Protein AF-M2P7Z2-F1 (afdb_monomer_lite)

InterPro domains:
  IPR045340 Domain of unknown function DUF6533 [PF20151] (17-58)

Secondary structure (DSSP, 8-state):
--STTTHHHHHHHHHHHHHHHHHHHHHHHHHHHHHHHHTTTS---HHHHHHHHHHHHHHHHHHHHHHHHHHHHHTTSS---S-S------HHHHHHHHHHHHHHHHHHHHHHHHHHHHHHTTT-HHHHHHHHHHHHHHHHHHHHHHTS------BTTB---S--------S--TT--------------

Radius of gyration: 26.59 Å; chains: 1; bounding box: 53×60×94 Å

Structure (mmCIF, N/CA/C/O backbone):
data_AF-M2P7Z2-F1
#
_entry.id   AF-M2P7Z2-F1
#
loop_
_atom_site.group_PDB
_atom_site.id
_atom_site.type_symbol
_atom_site.label_atom_id
_atom_site.label_alt_id
_atom_site.label_comp_id
_atom_site.label_asym_id
_atom_site.label_entity_id
_atom_site.label_seq_id
_atom_site.pdbx_PDB_ins_code
_atom_site.Cartn_x
_atom_site.Cartn_y
_atom_site.Cartn_z
_atom_site.occupancy
_atom_site.B_iso_or_equiv
_atom_site.auth_seq_id
_atom_site.auth_comp_id
_atom_site.auth_asym_id
_atom_site.auth_atom_id
_atom_site.pdbx_PDB_model_num
ATOM 1 N N . MET A 1 1 ? -3.453 -3.409 -33.998 1.00 54.88 1 MET A N 1
ATOM 2 C CA . MET A 1 1 ? -4.537 -2.459 -33.644 1.00 54.88 1 MET A CA 1
ATOM 3 C C . MET A 1 1 ? -4.837 -2.396 -32.137 1.00 54.88 1 MET A C 1
ATOM 5 O O . MET A 1 1 ? -5.371 -1.391 -31.701 1.00 54.88 1 MET A O 1
ATOM 9 N N . SER A 1 2 ? -4.450 -3.387 -31.319 1.00 59.66 2 SER A N 1
ATOM 10 C CA . SER A 1 2 ? -4.669 -3.404 -29.856 1.00 59.66 2 SER A CA 1
ATOM 11 C C . SER A 1 2 ? -3.727 -2.514 -29.024 1.00 59.66 2 SER A C 1
ATOM 13 O O . SER A 1 2 ? -4.077 -2.151 -27.908 1.00 59.66 2 SER A O 1
ATOM 15 N N . GLN A 1 3 ? -2.557 -2.121 -29.542 1.00 57.81 3 GLN A N 1
ATOM 16 C CA . GLN A 1 3 ? -1.570 -1.351 -28.765 1.00 57.81 3 GLN A CA 1
ATOM 17 C C . GLN A 1 3 ? -1.923 0.136 -28.573 1.00 57.81 3 GLN A C 1
ATOM 19 O O . GLN A 1 3 ? -1.548 0.723 -27.563 1.00 57.81 3 GLN A O 1
ATOM 24 N N . ILE A 1 4 ? -2.694 0.742 -29.482 1.00 67.56 4 ILE A N 1
ATOM 25 C CA . ILE A 1 4 ? -3.047 2.174 -29.398 1.00 67.56 4 ILE A CA 1
ATOM 26 C C . ILE A 1 4 ? -4.034 2.442 -28.245 1.00 67.56 4 ILE A C 1
ATOM 28 O O . ILE A 1 4 ? -4.027 3.520 -27.660 1.00 67.56 4 ILE A O 1
ATOM 32 N N . ALA A 1 5 ? -4.833 1.445 -27.852 1.00 72.31 5 ALA A N 1
ATOM 33 C CA . ALA A 1 5 ? -5.794 1.579 -26.757 1.00 72.31 5 ALA A CA 1
ATOM 34 C C . ALA A 1 5 ? -5.166 1.466 -25.353 1.00 72.31 5 ALA A C 1
ATOM 36 O O . ALA A 1 5 ? -5.823 1.790 -24.368 1.00 72.31 5 ALA A O 1
ATOM 37 N N . MET A 1 6 ? -3.915 1.008 -25.237 1.00 74.44 6 MET A N 1
ATOM 38 C CA . MET A 1 6 ? -3.326 0.665 -23.937 1.00 74.44 6 MET A CA 1
ATOM 39 C C . MET A 1 6 ? -2.593 1.841 -23.271 1.00 74.44 6 MET A C 1
ATOM 41 O O . MET A 1 6 ? -2.634 1.983 -22.052 1.00 74.44 6 MET A O 1
ATOM 45 N N . ALA A 1 7 ? -1.997 2.736 -24.065 1.00 73.19 7 ALA A N 1
ATOM 46 C CA . ALA A 1 7 ? -1.297 3.926 -23.577 1.00 73.19 7 ALA A CA 1
ATOM 47 C C . ALA A 1 7 ? -2.124 4.843 -22.639 1.00 73.19 7 ALA A C 1
ATOM 49 O O . ALA A 1 7 ? -1.601 5.214 -21.585 1.00 73.19 7 ALA A O 1
ATOM 50 N N . PRO A 1 8 ? -3.396 5.195 -22.935 1.00 80.38 8 PRO A N 1
ATOM 51 C CA . PRO A 1 8 ? -4.158 6.090 -22.058 1.00 80.38 8 PRO A CA 1
ATOM 52 C C . PRO A 1 8 ? -4.495 5.463 -20.697 1.00 80.38 8 PRO A C 1
ATOM 54 O O . PRO A 1 8 ? -4.567 6.176 -19.698 1.00 80.38 8 PRO A O 1
ATOM 57 N N . ILE A 1 9 ? -4.656 4.136 -20.635 1.00 79.31 9 ILE A N 1
ATOM 58 C CA . ILE A 1 9 ? -4.973 3.419 -19.390 1.00 79.31 9 ILE A CA 1
ATOM 59 C C . ILE A 1 9 ? -3.786 3.491 -18.421 1.00 79.31 9 ILE A C 1
ATOM 61 O O . ILE A 1 9 ? -3.966 3.772 -17.236 1.00 79.31 9 ILE A O 1
ATOM 65 N N . TYR A 1 10 ? -2.562 3.303 -18.922 1.00 77.38 10 TYR A N 1
ATOM 66 C CA . TYR A 1 10 ? -1.357 3.399 -18.096 1.00 77.38 10 TYR A CA 1
ATOM 67 C C . TYR A 1 10 ? -1.125 4.810 -17.555 1.00 77.38 10 TYR A C 1
ATOM 69 O O . TYR A 1 10 ? -0.825 4.964 -16.371 1.00 77.38 10 TYR A O 1
ATOM 77 N N . ALA A 1 11 ? -1.309 5.834 -18.392 1.00 80.25 11 ALA A N 1
ATOM 78 C CA . ALA A 1 11 ? -1.157 7.223 -17.968 1.00 80.25 11 ALA A CA 1
ATOM 79 C C . ALA A 1 11 ? -2.150 7.591 -16.851 1.00 80.25 11 ALA A C 1
ATOM 81 O O . ALA A 1 11 ? -1.756 8.194 -15.853 1.00 80.25 11 ALA A O 1
ATOM 82 N N . ALA A 1 12 ? -3.415 7.171 -16.975 1.00 84.75 12 ALA A N 1
ATOM 83 C CA . ALA A 1 12 ? -4.430 7.409 -15.951 1.00 84.75 12 ALA A CA 1
ATOM 84 C C . ALA A 1 12 ? -4.060 6.749 -14.611 1.00 84.75 12 ALA A C 1
ATOM 86 O O . ALA A 1 12 ? -4.034 7.422 -13.582 1.00 84.75 12 ALA A O 1
ATOM 87 N N . ASN A 1 13 ? -3.689 5.464 -14.629 1.00 82.06 13 ASN A N 1
ATOM 88 C CA . ASN A 1 13 ? -3.300 4.735 -13.418 1.00 82.06 13 ASN A CA 1
ATOM 89 C C . ASN A 1 13 ? -2.081 5.362 -12.728 1.00 82.06 13 ASN A C 1
ATOM 91 O O . ASN A 1 13 ? -2.050 5.476 -11.502 1.00 82.06 13 ASN A O 1
ATOM 95 N N . PHE A 1 14 ? -1.098 5.813 -13.509 1.00 83.50 14 PHE A N 1
ATOM 96 C CA . PHE A 1 14 ? 0.089 6.487 -12.992 1.00 83.50 14 PHE A CA 1
ATOM 97 C C . PHE A 1 14 ? -0.251 7.799 -12.273 1.00 83.50 14 PHE A C 1
ATOM 99 O O . PHE A 1 14 ? 0.201 8.034 -11.147 1.00 83.50 14 PHE A O 1
ATOM 106 N N . MET A 1 15 ? -1.077 8.647 -12.894 1.00 86.75 15 MET A N 1
ATOM 107 C CA . MET A 1 15 ? -1.491 9.923 -12.306 1.00 86.75 15 MET A CA 1
ATOM 108 C C . MET A 1 15 ? -2.311 9.713 -11.031 1.00 86.75 15 MET A C 1
ATOM 110 O O . MET A 1 15 ? -2.053 10.371 -10.023 1.00 86.75 15 MET A O 1
ATOM 114 N N . THR A 1 16 ? -3.255 8.767 -11.045 1.00 88.88 16 THR A N 1
ATOM 115 C CA . THR A 1 16 ? -4.081 8.449 -9.873 1.00 88.88 16 THR A CA 1
ATOM 116 C C . THR A 1 16 ? -3.246 7.884 -8.726 1.00 88.88 16 THR A C 1
ATOM 118 O O . THR A 1 16 ? -3.406 8.331 -7.592 1.00 88.88 16 THR A O 1
ATOM 121 N N . SER A 1 17 ? -2.317 6.964 -9.008 1.00 84.44 17 SER A N 1
ATOM 122 C CA . SER A 1 17 ? -1.404 6.407 -8.001 1.00 84.44 17 SER A CA 1
ATOM 123 C C . SER A 1 17 ? -0.567 7.507 -7.346 1.00 84.44 17 SER A C 1
ATOM 125 O O . SER A 1 17 ? -0.568 7.652 -6.123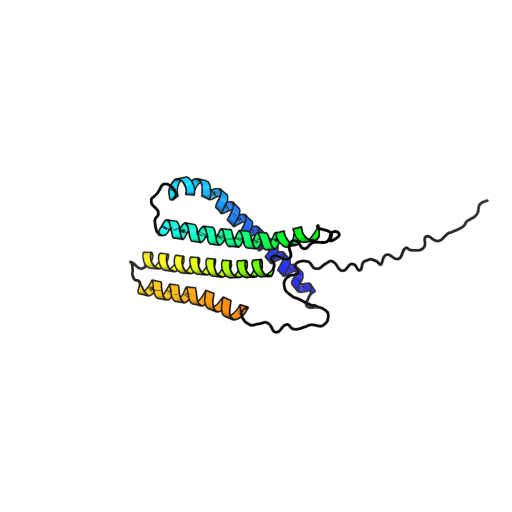 1.00 84.44 17 SER A O 1
ATOM 127 N N . THR A 1 18 ? 0.049 8.370 -8.156 1.00 86.56 18 THR A N 1
ATOM 128 C CA . THR A 1 18 ? 0.898 9.464 -7.665 1.00 86.56 18 THR A CA 1
ATOM 129 C C . THR A 1 18 ? 0.104 10.471 -6.830 1.00 86.56 18 THR A C 1
ATOM 131 O O . THR A 1 18 ? 0.550 10.871 -5.755 1.00 86.56 18 THR A O 1
ATOM 134 N N . ALA A 1 19 ? -1.103 10.839 -7.274 1.00 92.75 19 ALA A N 1
ATOM 135 C CA . ALA A 1 19 ? -1.996 11.709 -6.513 1.00 92.75 19 ALA A CA 1
ATOM 136 C C . ALA A 1 19 ? -2.410 11.077 -5.174 1.00 92.75 19 ALA A C 1
ATOM 138 O O . ALA A 1 19 ? -2.407 11.753 -4.146 1.00 92.75 19 ALA A O 1
ATOM 139 N N . SER A 1 20 ? -2.718 9.776 -5.167 1.00 90.81 20 SER A N 1
ATOM 140 C CA . SER A 1 20 ? -3.099 9.050 -3.951 1.00 90.81 20 SER A CA 1
ATOM 141 C C . SER A 1 20 ? -1.949 8.959 -2.944 1.00 90.81 20 SER A C 1
ATOM 143 O O . SER A 1 20 ? -2.149 9.237 -1.763 1.00 90.81 20 SER A O 1
ATOM 145 N N . ALA A 1 21 ? -0.726 8.683 -3.407 1.00 90.06 21 ALA A N 1
ATOM 146 C CA . ALA A 1 21 ? 0.464 8.660 -2.565 1.00 90.06 21 ALA A CA 1
ATOM 147 C C . ALA A 1 21 ? 0.764 10.048 -1.976 1.00 90.06 21 ALA A C 1
ATOM 149 O O . ALA A 1 21 ? 1.061 10.166 -0.787 1.00 90.06 21 ALA A O 1
ATOM 150 N N . GLY A 1 22 ? 0.619 11.106 -2.781 1.00 91.38 22 GLY A N 1
ATOM 151 C CA . GLY A 1 22 ? 0.758 12.487 -2.317 1.00 91.38 22 GLY A CA 1
ATOM 152 C C . GLY A 1 22 ? -0.253 12.846 -1.226 1.00 91.38 22 GLY A C 1
ATOM 153 O O . GLY A 1 22 ? 0.119 13.455 -0.225 1.00 91.38 22 GLY A O 1
ATOM 154 N N . LEU A 1 23 ? -1.508 12.412 -1.377 1.00 93.56 23 LEU A N 1
ATOM 155 C CA . LEU A 1 23 ? -2.553 12.616 -0.373 1.00 93.56 23 LEU A CA 1
ATOM 156 C C . LEU A 1 23 ? -2.231 11.880 0.934 1.00 93.56 23 LEU A C 1
ATOM 158 O O . LEU A 1 23 ? -2.346 12.480 1.997 1.00 93.56 23 LEU A O 1
ATOM 162 N N . VAL A 1 24 ? -1.762 10.628 0.865 1.00 92.50 24 VAL A N 1
ATOM 163 C CA . VAL A 1 24 ? -1.336 9.861 2.051 1.00 92.50 24 VAL A CA 1
ATOM 164 C C . VAL A 1 24 ? -0.187 10.560 2.776 1.00 92.50 24 VAL A C 1
ATOM 166 O O . VAL A 1 24 ? -0.223 10.700 3.994 1.00 92.50 24 VAL A O 1
ATOM 169 N N . ILE A 1 25 ? 0.822 11.046 2.052 1.00 91.25 25 ILE A N 1
ATOM 170 C CA . ILE A 1 25 ? 1.942 11.775 2.666 1.00 91.25 25 ILE A CA 1
ATOM 171 C C . ILE A 1 25 ? 1.460 13.073 3.315 1.00 91.25 25 ILE A C 1
ATOM 173 O O . ILE A 1 25 ? 1.867 13.386 4.433 1.00 91.25 25 ILE A O 1
ATOM 177 N N . TYR A 1 26 ? 0.590 13.820 2.637 1.00 94.25 26 TYR A N 1
ATOM 178 C CA . TYR A 1 26 ? 0.023 15.057 3.164 1.00 94.25 26 TYR A CA 1
ATOM 179 C C . TYR A 1 26 ? -0.784 14.818 4.447 1.00 94.25 26 TYR A C 1
ATOM 181 O O . TYR A 1 26 ? -0.564 15.499 5.451 1.00 94.25 26 TYR A O 1
ATOM 189 N N . ASP A 1 27 ? -1.665 13.817 4.445 1.00 94.06 27 ASP A N 1
ATOM 190 C CA . ASP A 1 27 ? -2.414 13.394 5.631 1.00 94.06 27 ASP A CA 1
ATOM 191 C C . ASP A 1 27 ? -1.454 13.032 6.771 1.00 94.06 27 ASP A C 1
ATOM 193 O O . ASP A 1 27 ? -1.602 13.487 7.906 1.00 94.06 27 ASP A O 1
ATOM 197 N N . ILE A 1 28 ? -0.363 12.329 6.450 1.00 90.94 28 ILE A N 1
ATOM 198 C CA . ILE A 1 28 ? 0.614 11.953 7.463 1.00 90.94 28 ILE A CA 1
ATOM 199 C C . ILE A 1 28 ? 1.301 13.172 8.074 1.00 90.94 28 ILE A C 1
ATOM 201 O O . ILE A 1 28 ? 1.434 13.252 9.293 1.00 90.94 28 ILE A O 1
ATOM 205 N N . ILE A 1 29 ? 1.737 14.126 7.257 1.00 93.69 29 ILE A N 1
ATOM 206 C CA . ILE A 1 29 ? 2.421 15.330 7.743 1.00 93.69 29 ILE A CA 1
ATOM 207 C C . ILE A 1 29 ? 1.480 16.166 8.612 1.00 93.69 29 ILE A C 1
ATOM 209 O O . ILE A 1 29 ? 1.883 16.633 9.678 1.00 93.69 29 ILE A O 1
ATOM 213 N N . THR A 1 30 ? 0.231 16.337 8.176 1.00 95.62 30 THR A N 1
ATOM 214 C CA . THR A 1 30 ? -0.732 17.195 8.875 1.00 95.62 30 THR A CA 1
ATOM 215 C C . THR A 1 30 ? -1.162 16.625 10.221 1.00 95.62 30 THR A C 1
ATOM 217 O O . THR A 1 30 ? -1.237 17.383 11.185 1.00 95.62 30 THR A O 1
ATOM 220 N N . THR A 1 31 ? -1.366 15.309 10.350 1.00 93.56 31 THR A N 1
ATOM 221 C CA . THR A 1 31 ? -1.820 14.737 11.631 1.00 93.56 31 THR A CA 1
ATOM 222 C C . THR A 1 31 ? -0.682 14.349 12.580 1.00 93.56 31 THR A C 1
ATOM 224 O O . THR A 1 31 ? -0.931 14.120 13.762 1.00 93.56 31 THR A O 1
ATOM 227 N N . LEU A 1 32 ? 0.579 14.301 12.123 1.00 91.94 32 LEU A N 1
ATOM 228 C CA . LEU A 1 32 ? 1.705 13.866 12.965 1.00 91.94 32 LEU A CA 1
ATOM 229 C C . LEU A 1 32 ? 1.942 14.800 14.159 1.00 91.94 32 LEU A C 1
ATOM 231 O O . LEU A 1 32 ? 2.289 14.324 15.240 1.00 91.94 32 LEU A O 1
ATOM 235 N N . SER A 1 33 ? 1.723 16.109 13.995 1.00 91.94 33 SER A N 1
ATOM 236 C CA . SER A 1 33 ? 1.906 17.080 15.085 1.00 91.94 33 SER A CA 1
ATOM 237 C C . SER A 1 33 ? 0.955 16.809 16.255 1.00 91.94 33 SER A C 1
ATOM 239 O O . SER A 1 33 ? 1.394 16.711 17.405 1.00 91.94 33 SER A O 1
ATOM 241 N N . ASP A 1 34 ? -0.323 16.585 15.951 1.00 93.19 34 ASP A N 1
ATOM 242 C CA . ASP A 1 34 ? -1.335 16.265 16.955 1.00 93.19 34 ASP A CA 1
ATOM 243 C C . ASP A 1 34 ? -1.109 14.865 17.544 1.00 93.19 34 ASP A C 1
ATOM 245 O O . ASP A 1 34 ? -1.188 14.666 18.758 1.00 93.19 34 ASP A O 1
ATOM 249 N N . GLU A 1 35 ? -0.753 13.881 16.716 1.00 90.50 35 GLU A N 1
ATOM 250 C CA . GLU A 1 35 ? -0.505 12.507 17.165 1.00 90.50 35 GLU A CA 1
ATOM 251 C C . GLU A 1 35 ? 0.654 12.406 18.154 1.00 90.50 35 GLU A C 1
ATOM 253 O O . GLU A 1 35 ? 0.545 11.705 19.163 1.00 90.50 35 GLU A O 1
ATOM 258 N N . VAL A 1 36 ? 1.754 13.122 17.916 1.00 91.62 36 VAL A N 1
ATOM 259 C CA . VAL A 1 36 ? 2.881 13.161 18.857 1.00 91.62 36 VAL A CA 1
ATOM 260 C C . VAL A 1 36 ? 2.436 13.734 20.202 1.00 91.62 36 VAL A C 1
ATOM 262 O O . VAL A 1 36 ? 2.828 13.220 21.250 1.00 91.62 36 VAL A O 1
ATOM 265 N N . HIS A 1 37 ? 1.565 14.743 20.210 1.00 92.56 37 HIS A N 1
ATOM 266 C CA . HIS A 1 37 ? 1.086 15.321 21.461 1.00 92.56 37 HIS A CA 1
ATOM 267 C C . HIS A 1 37 ? 0.129 14.388 22.222 1.00 92.56 37 HIS A C 1
ATOM 269 O O . HIS A 1 37 ? 0.280 14.197 23.433 1.00 92.56 37 HIS A O 1
ATOM 275 N N . TYR A 1 38 ? -0.841 13.786 21.527 1.00 88.38 38 TYR A N 1
ATOM 276 C CA . TYR A 1 38 ? -1.921 13.024 22.164 1.00 88.38 38 TYR A CA 1
ATOM 277 C C . TYR A 1 38 ? -1.598 11.546 22.394 1.00 88.38 38 TYR A C 1
ATOM 279 O O . TYR A 1 38 ? -2.016 10.971 23.402 1.00 88.38 38 TYR A O 1
ATOM 287 N N . ILE A 1 39 ? -0.877 10.910 21.473 1.00 88.25 39 ILE A N 1
ATOM 288 C CA . ILE A 1 39 ? -0.676 9.457 21.476 1.00 88.25 39 ILE A CA 1
ATOM 289 C C . ILE A 1 39 ? 0.618 9.090 22.198 1.00 88.25 39 ILE A C 1
ATOM 291 O O . ILE A 1 39 ? 0.609 8.210 23.058 1.00 88.25 39 ILE A O 1
ATOM 295 N N . TRP A 1 40 ? 1.719 9.780 21.899 1.00 85.62 40 TRP A N 1
ATOM 296 C CA . TRP A 1 40 ? 3.046 9.394 22.397 1.00 85.62 40 TRP A CA 1
ATOM 297 C C . TRP A 1 40 ? 3.260 9.692 23.880 1.00 85.62 40 TRP A C 1
ATOM 299 O O . TRP A 1 40 ? 4.131 9.102 24.514 1.00 85.62 40 TRP A O 1
ATOM 309 N N . ARG A 1 41 ? 2.442 10.570 24.467 1.00 89.81 41 ARG A N 1
ATOM 310 C CA . ARG A 1 41 ? 2.495 10.871 25.901 1.00 89.81 41 ARG A CA 1
ATOM 311 C C . ARG A 1 41 ? 1.728 9.856 26.762 1.00 89.81 41 ARG A C 1
ATOM 313 O O . ARG A 1 41 ? 1.841 9.887 27.987 1.00 89.81 41 ARG A O 1
ATOM 320 N N . ARG A 1 42 ? 0.939 8.961 26.154 1.00 87.56 42 ARG A N 1
ATOM 321 C CA . ARG A 1 42 ? 0.124 7.957 26.855 1.00 87.56 42 ARG A CA 1
ATOM 322 C C . ARG A 1 42 ? 0.813 6.587 26.849 1.00 87.56 42 ARG A C 1
ATOM 324 O O . ARG A 1 42 ? 1.601 6.276 25.967 1.00 87.56 42 ARG A O 1
ATOM 331 N N . GLN A 1 43 ? 0.508 5.756 27.847 1.00 90.00 43 GLN A N 1
ATOM 332 C CA . GLN A 1 43 ? 1.020 4.385 27.941 1.00 90.00 43 GLN A CA 1
ATOM 333 C C . GLN A 1 43 ? 0.625 3.570 26.699 1.00 90.00 43 GLN A C 1
ATOM 335 O O . GLN A 1 43 ? -0.523 3.650 26.254 1.00 90.00 43 GLN A O 1
ATOM 340 N N . PHE A 1 44 ? 1.571 2.799 26.151 1.00 86.12 44 PHE A N 1
ATOM 341 C CA . PHE A 1 44 ? 1.380 1.984 24.949 1.00 86.12 44 PHE A CA 1
ATOM 342 C C . PHE A 1 44 ? 0.183 1.037 25.108 1.00 86.12 44 PHE A C 1
ATOM 344 O O . PHE A 1 44 ? 0.253 0.030 25.809 1.00 86.12 44 PHE A O 1
ATOM 351 N N . SER A 1 45 ? -0.924 1.368 24.444 1.00 88.94 45 SER A N 1
ATOM 352 C CA . SER A 1 45 ? -2.092 0.498 24.326 1.00 88.94 45 SER A CA 1
ATOM 353 C C . SER A 1 45 ? -2.006 -0.313 23.036 1.00 88.94 45 SER A C 1
ATOM 355 O O . SER A 1 45 ? -1.491 0.165 22.025 1.00 88.94 45 SER A O 1
ATOM 357 N N . SER A 1 46 ? -2.573 -1.520 23.032 1.00 85.06 46 SER A N 1
ATOM 358 C CA . SER A 1 46 ? -2.711 -2.337 21.817 1.00 85.06 46 SER A CA 1
ATOM 359 C C . SER A 1 46 ? -3.416 -1.572 20.685 1.00 85.06 46 SER A C 1
ATOM 361 O O . SER A 1 46 ? -3.026 -1.684 19.526 1.00 85.06 46 SER A O 1
ATOM 363 N N . VAL A 1 47 ? -4.379 -0.708 21.026 1.00 84.06 47 VAL A N 1
ATOM 364 C CA . VAL A 1 47 ? -5.079 0.157 20.060 1.00 84.06 47 VAL A CA 1
ATOM 365 C C . VAL A 1 47 ? -4.120 1.150 19.397 1.00 84.06 47 VAL A C 1
ATOM 367 O O . VAL A 1 47 ? -4.193 1.366 18.190 1.00 84.06 47 VAL A O 1
ATOM 370 N N . THR A 1 48 ? -3.188 1.713 20.169 1.00 88.56 48 THR A N 1
ATOM 371 C CA . THR A 1 48 ? -2.160 2.632 19.667 1.00 88.56 48 THR A CA 1
ATOM 372 C C . THR A 1 48 ? -1.226 1.935 18.684 1.00 88.56 48 THR A C 1
ATOM 374 O O . THR A 1 48 ? -0.927 2.481 17.626 1.00 88.56 48 THR A O 1
ATOM 377 N N . LEU A 1 49 ? -0.795 0.714 19.011 1.00 86.12 49 LEU A N 1
ATOM 378 C CA . LEU A 1 49 ? 0.079 -0.072 18.142 1.00 86.12 49 LEU A CA 1
ATOM 379 C C . LEU A 1 49 ? -0.622 -0.454 16.832 1.00 86.12 49 LEU A C 1
ATOM 381 O O . LEU A 1 49 ? -0.019 -0.361 15.767 1.00 86.12 49 LEU A O 1
ATOM 385 N N . LEU A 1 50 ? -1.904 -0.820 16.897 1.00 86.19 50 LEU A N 1
ATOM 386 C CA . LEU A 1 50 ? -2.707 -1.126 15.713 1.00 86.19 50 LEU 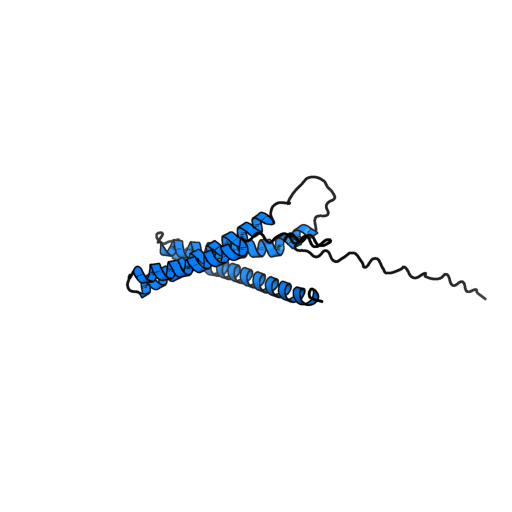A CA 1
ATOM 387 C C . LEU A 1 50 ? -2.857 0.096 14.795 1.00 86.19 50 LEU A C 1
ATOM 389 O O . LEU A 1 50 ? -2.688 -0.011 13.583 1.00 86.19 50 LEU A O 1
ATOM 393 N N . PHE A 1 51 ? -3.143 1.263 15.379 1.00 86.50 51 PHE A N 1
ATOM 394 C CA . PHE A 1 51 ? -3.227 2.524 14.645 1.00 86.50 51 PHE A CA 1
ATOM 395 C C . PHE A 1 51 ? -1.897 2.865 13.961 1.00 86.50 51 PHE A C 1
ATOM 397 O O . PHE A 1 51 ? -1.871 3.187 12.774 1.00 86.50 51 PHE A O 1
ATOM 404 N N . TRP A 1 52 ? -0.787 2.718 14.689 1.00 87.94 52 TRP A N 1
ATOM 405 C CA . TRP A 1 52 ? 0.550 2.962 14.159 1.00 87.94 52 TRP A CA 1
ATOM 406 C C . TRP A 1 52 ? 0.911 2.006 13.014 1.00 87.94 52 TRP A C 1
ATOM 408 O O . TRP A 1 52 ? 1.423 2.458 11.994 1.00 87.94 52 TRP A O 1
ATOM 418 N N . LEU A 1 53 ? 0.597 0.710 13.139 1.00 87.00 53 LEU A N 1
ATOM 419 C CA . LEU A 1 53 ? 0.826 -0.288 12.085 1.00 87.00 53 LEU A CA 1
ATOM 420 C C . LEU A 1 53 ? 0.018 -0.003 10.817 1.00 87.00 53 LEU A C 1
ATOM 422 O O . LEU A 1 53 ? 0.541 -0.124 9.714 1.00 87.00 53 LEU A O 1
ATOM 426 N N . ASN A 1 54 ? -1.246 0.398 10.958 1.00 87.19 54 ASN A N 1
ATOM 427 C CA . ASN A 1 54 ? -2.076 0.765 9.812 1.00 87.19 54 ASN A CA 1
ATOM 428 C C . ASN A 1 54 ? -1.488 1.957 9.050 1.00 87.19 54 ASN A C 1
ATOM 430 O O . ASN A 1 54 ? -1.401 1.948 7.823 1.00 87.19 54 ASN A O 1
ATOM 434 N N . ARG A 1 55 ? -1.024 2.965 9.789 1.00 90.25 55 ARG A N 1
ATOM 435 C CA . ARG A 1 55 ? -0.409 4.161 9.216 1.00 90.25 55 ARG A CA 1
ATOM 436 C C . ARG A 1 55 ? 0.943 3.866 8.566 1.00 90.25 55 ARG A C 1
ATOM 438 O O . ARG A 1 55 ? 1.204 4.348 7.468 1.00 90.25 55 ARG A O 1
ATOM 445 N N . SER A 1 56 ? 1.794 3.063 9.207 1.00 87.75 56 SER A N 1
ATOM 446 C CA . SER A 1 56 ? 3.106 2.706 8.655 1.00 87.75 56 SER A CA 1
ATOM 447 C C . SER A 1 56 ? 2.995 1.812 7.421 1.00 87.75 56 SER A C 1
ATOM 449 O O . SER A 1 56 ? 3.770 1.998 6.487 1.00 87.75 56 SER A O 1
ATOM 451 N N . ALA A 1 57 ? 1.999 0.921 7.355 1.00 86.94 57 ALA A N 1
ATOM 452 C CA . ALA A 1 57 ? 1.718 0.126 6.160 1.00 86.94 57 ALA A CA 1
ATOM 453 C C . ALA A 1 57 ? 1.310 1.005 4.963 1.00 86.94 57 ALA A C 1
ATOM 455 O O . ALA A 1 57 ? 1.859 0.846 3.874 1.00 86.94 57 ALA A O 1
ATOM 456 N N . LEU A 1 58 ? 0.412 1.978 5.170 1.00 88.56 5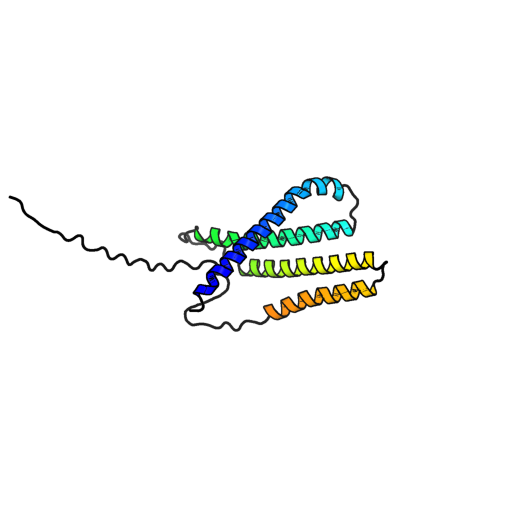8 LEU A N 1
ATOM 457 C CA . LEU A 1 58 ? 0.020 2.938 4.128 1.00 88.56 58 LEU A CA 1
ATOM 458 C C . LEU A 1 58 ? 1.194 3.810 3.668 1.00 88.56 58 LEU A C 1
ATOM 460 O O . LEU A 1 58 ? 1.359 4.035 2.470 1.00 88.56 58 LEU A O 1
ATOM 464 N N . LEU A 1 59 ? 2.035 4.264 4.603 1.00 89.94 59 LEU A N 1
ATOM 465 C CA . LEU A 1 59 ? 3.238 5.032 4.278 1.00 89.94 59 LEU A CA 1
ATOM 466 C C . LEU A 1 59 ? 4.240 4.201 3.473 1.00 89.94 59 LEU A C 1
ATOM 468 O O . LEU A 1 59 ? 4.793 4.700 2.497 1.00 89.94 59 LEU A O 1
ATOM 472 N N . LEU A 1 60 ? 4.460 2.941 3.858 1.00 87.25 60 LEU A N 1
ATOM 473 C CA . LEU A 1 60 ? 5.363 2.034 3.151 1.00 87.25 60 LEU A CA 1
ATOM 474 C C . LEU A 1 60 ? 4.890 1.797 1.713 1.00 87.25 60 LEU A C 1
ATOM 476 O O . LEU A 1 60 ? 5.696 1.865 0.789 1.00 87.25 60 LEU A O 1
ATOM 480 N N . TRP A 1 61 ? 3.588 1.584 1.516 1.00 88.56 61 TRP A N 1
ATOM 481 C CA . TRP A 1 61 ? 2.999 1.436 0.186 1.00 88.56 61 TRP A CA 1
ATOM 482 C C . TRP A 1 61 ? 3.121 2.710 -0.651 1.00 88.56 61 TRP A C 1
ATOM 484 O O . TRP A 1 61 ? 3.572 2.646 -1.790 1.00 88.56 61 TRP A O 1
ATOM 494 N N . ALA A 1 62 ? 2.797 3.878 -0.087 1.00 90.56 62 ALA A N 1
ATOM 495 C CA . ALA A 1 62 ? 2.924 5.152 -0.795 1.00 90.56 62 ALA A CA 1
ATOM 496 C C . ALA A 1 62 ? 4.384 5.434 -1.189 1.00 90.56 62 ALA A C 1
ATOM 498 O O . ALA A 1 62 ? 4.653 5.877 -2.305 1.00 90.56 62 ALA A O 1
ATOM 499 N N . ALA A 1 63 ? 5.334 5.129 -0.301 1.00 87.81 63 ALA A N 1
ATOM 500 C CA . ALA A 1 63 ? 6.760 5.254 -0.578 1.00 87.81 63 ALA A CA 1
ATOM 501 C C . ALA A 1 63 ? 7.215 4.295 -1.688 1.00 87.81 63 ALA A C 1
ATOM 503 O O . ALA A 1 63 ? 7.928 4.720 -2.596 1.00 87.81 63 ALA A O 1
ATOM 504 N N . ALA A 1 64 ? 6.773 3.033 -1.661 1.00 86.25 64 ALA A N 1
ATOM 505 C CA . ALA A 1 64 ? 7.065 2.060 -2.713 1.00 86.25 64 ALA A CA 1
ATOM 506 C C . ALA A 1 64 ? 6.469 2.487 -4.066 1.00 86.25 64 ALA A C 1
ATOM 508 O O . ALA A 1 64 ? 7.156 2.441 -5.086 1.00 86.25 64 ALA A O 1
ATOM 509 N N . ALA A 1 65 ? 5.227 2.978 -4.073 1.00 85.69 65 ALA A N 1
ATOM 510 C CA . ALA A 1 65 ? 4.560 3.482 -5.269 1.00 85.69 65 ALA A CA 1
ATOM 511 C C . ALA A 1 65 ? 5.298 4.690 -5.871 1.00 85.69 65 ALA A C 1
ATOM 513 O O . ALA A 1 65 ? 5.550 4.724 -7.073 1.00 85.69 65 ALA A O 1
ATOM 514 N N . LEU A 1 66 ? 5.713 5.655 -5.044 1.00 86.12 66 LEU A N 1
ATOM 515 C CA . LEU A 1 66 ? 6.503 6.801 -5.504 1.00 86.12 66 LEU A CA 1
ATOM 516 C C . LEU A 1 66 ? 7.886 6.382 -5.997 1.00 86.12 66 LEU A C 1
ATOM 518 O O . LEU A 1 66 ? 8.348 6.890 -7.015 1.00 86.12 66 LEU A O 1
ATOM 522 N N . TYR A 1 67 ? 8.534 5.442 -5.312 1.00 84.06 67 TYR A N 1
ATOM 523 C CA . TYR A 1 67 ? 9.824 4.916 -5.740 1.00 84.06 67 TYR A CA 1
ATOM 524 C C . TYR A 1 67 ? 9.734 4.273 -7.128 1.00 84.06 67 TYR A C 1
ATOM 526 O O . TYR A 1 67 ? 10.572 4.551 -7.980 1.00 84.06 67 TYR A O 1
ATOM 534 N N . LEU A 1 68 ? 8.685 3.492 -7.397 1.00 80.56 68 LEU A N 1
ATOM 535 C CA . LEU A 1 68 ? 8.433 2.922 -8.724 1.00 80.56 68 LEU A CA 1
ATOM 536 C C . LEU A 1 68 ? 8.127 3.999 -9.775 1.00 80.56 68 LEU A C 1
ATOM 538 O O . LEU A 1 68 ? 8.608 3.909 -10.906 1.00 80.56 68 LEU A O 1
ATOM 542 N N . SER A 1 69 ? 7.367 5.032 -9.404 1.00 81.12 69 SER A N 1
ATOM 543 C CA . SER A 1 69 ? 6.996 6.116 -10.316 1.00 81.12 69 SER A CA 1
ATOM 544 C C . SER A 1 69 ? 8.168 7.018 -10.709 1.00 81.12 69 SER A C 1
ATOM 546 O O . SER A 1 69 ? 8.256 7.432 -11.861 1.00 81.12 69 SER A O 1
ATOM 548 N N . PHE A 1 70 ? 9.056 7.342 -9.766 1.00 80.88 70 PHE A N 1
ATOM 549 C CA . PHE A 1 70 ? 10.148 8.301 -9.972 1.00 80.88 70 PHE A CA 1
ATOM 550 C C . PHE A 1 70 ? 11.511 7.641 -10.204 1.00 80.88 70 PHE A C 1
ATOM 552 O O . PHE A 1 70 ? 12.368 8.229 -10.863 1.00 80.88 70 PHE A O 1
ATOM 559 N N . GLY A 1 71 ? 11.721 6.421 -9.705 1.00 71.75 71 GLY A N 1
ATOM 560 C CA . GLY A 1 71 ? 12.981 5.690 -9.861 1.00 71.75 71 GLY A CA 1
ATOM 561 C C . GLY A 1 71 ? 13.309 5.374 -11.321 1.00 71.75 71 GLY A C 1
ATOM 562 O O . GLY A 1 71 ? 14.473 5.402 -11.712 1.00 71.75 71 GLY A O 1
ATOM 563 N N . SER A 1 72 ? 12.289 5.162 -12.154 1.00 62.34 72 SER A N 1
ATOM 564 C CA . SER A 1 72 ? 12.435 4.931 -13.597 1.00 62.34 72 SER A CA 1
ATOM 565 C C . SER A 1 72 ? 12.894 6.176 -14.367 1.00 62.34 72 SER A C 1
ATOM 567 O O . SER A 1 72 ? 13.697 6.065 -15.293 1.00 62.34 72 SER A O 1
ATOM 569 N N . ALA A 1 73 ? 12.438 7.364 -13.959 1.00 62.94 73 ALA A N 1
ATOM 570 C CA . ALA A 1 73 ? 12.791 8.629 -14.602 1.00 62.94 73 ALA A CA 1
ATOM 571 C C . ALA A 1 73 ? 14.231 9.073 -14.290 1.00 62.94 73 ALA A C 1
ATOM 573 O O . ALA A 1 73 ? 14.880 9.705 -15.119 1.00 62.94 73 ALA A O 1
ATOM 574 N N . ALA A 1 74 ? 14.751 8.734 -13.107 1.00 59.69 74 ALA A N 1
ATOM 575 C CA . ALA A 1 74 ? 16.120 9.074 -12.717 1.00 59.69 74 ALA A CA 1
ATOM 576 C C . ALA A 1 74 ? 17.180 8.185 -13.395 1.00 59.69 74 ALA A C 1
ATOM 578 O O . ALA A 1 74 ? 18.319 8.610 -13.569 1.00 59.69 74 ALA A O 1
ATOM 579 N N . ALA A 1 75 ? 16.813 6.967 -13.805 1.00 59.97 75 ALA A N 1
ATOM 580 C CA . ALA A 1 75 ? 17.730 6.037 -14.462 1.00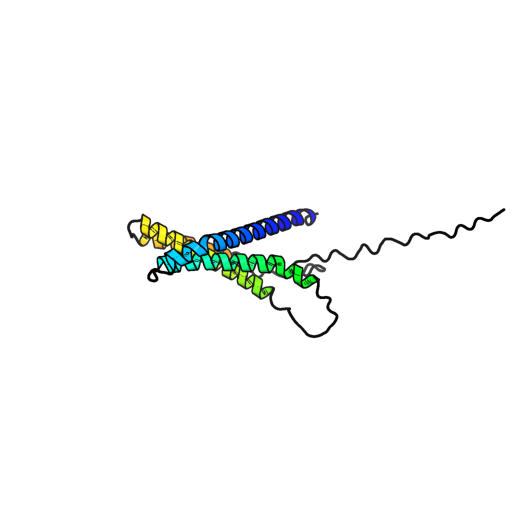 59.97 75 ALA A CA 1
ATOM 581 C C . ALA A 1 75 ? 18.075 6.432 -15.912 1.00 59.97 75 ALA A C 1
ATOM 583 O O . ALA A 1 75 ? 19.042 5.924 -16.468 1.00 59.97 75 ALA A O 1
ATOM 584 N N . SER A 1 76 ? 17.304 7.331 -16.535 1.00 56.84 76 SER A N 1
ATOM 585 C CA . SER A 1 76 ? 17.442 7.670 -17.961 1.00 56.84 76 SER A CA 1
ATOM 586 C C . SER A 1 76 ? 18.495 8.745 -18.258 1.00 56.84 76 SER A C 1
ATOM 588 O O . SER A 1 76 ? 18.780 8.989 -19.424 1.00 56.84 76 SER A O 1
ATOM 590 N N . THR A 1 77 ? 19.054 9.411 -17.242 1.00 58.16 77 THR A N 1
ATOM 591 C CA . THR A 1 77 ? 19.971 10.554 -17.429 1.00 58.16 77 THR A CA 1
ATOM 592 C C . THR A 1 77 ? 21.435 10.239 -17.135 1.00 58.16 77 THR A C 1
ATOM 594 O O . THR A 1 77 ? 22.290 11.105 -17.314 1.00 58.16 77 THR A O 1
ATOM 597 N N . VAL A 1 78 ? 21.751 9.018 -16.699 1.00 57.03 78 VAL A N 1
ATOM 598 C CA . VAL A 1 78 ? 23.135 8.606 -16.442 1.00 57.03 78 VAL A CA 1
ATOM 599 C C . VAL A 1 78 ? 23.654 7.865 -17.669 1.00 57.03 78 VAL A C 1
ATOM 601 O O . VAL A 1 78 ? 23.577 6.640 -17.760 1.00 57.03 78 VAL A O 1
ATOM 604 N N . ASP A 1 79 ? 24.156 8.635 -18.635 1.00 56.56 79 ASP A N 1
ATOM 605 C CA . ASP A 1 79 ? 24.847 8.107 -19.808 1.00 56.56 79 ASP A CA 1
ATOM 606 C C . ASP A 1 79 ? 25.982 7.169 -19.375 1.00 56.56 79 ASP A C 1
ATOM 608 O O . ASP A 1 79 ? 26.940 7.546 -18.693 1.00 56.56 79 ASP A O 1
ATOM 612 N N . SER A 1 80 ? 25.836 5.908 -19.778 1.00 55.44 80 SER A N 1
ATOM 613 C CA . SER A 1 80 ? 26.757 4.799 -19.540 1.00 55.44 80 SER A CA 1
ATOM 614 C C . SER A 1 80 ? 28.056 4.969 -20.329 1.00 55.44 80 SER A C 1
ATOM 616 O O . SER A 1 80 ? 28.298 4.259 -21.301 1.00 55.44 80 SER A O 1
ATOM 618 N N . ALA A 1 81 ? 28.911 5.902 -19.912 1.00 57.44 81 ALA A N 1
ATOM 619 C CA . ALA A 1 81 ? 30.242 6.062 -20.499 1.00 57.44 81 ALA A CA 1
ATOM 620 C C . ALA A 1 81 ? 31.386 5.562 -19.603 1.00 57.44 81 ALA A C 1
ATOM 622 O O . ALA A 1 81 ? 32.502 5.412 -20.096 1.00 57.44 81 ALA A O 1
ATOM 623 N N . THR A 1 82 ? 31.147 5.237 -18.327 1.00 61.50 82 THR A N 1
ATOM 624 C CA . THR A 1 82 ? 32.256 4.870 -17.431 1.00 61.50 82 THR A CA 1
ATOM 625 C C . THR A 1 82 ? 31.923 3.658 -16.566 1.00 61.50 82 THR A C 1
ATOM 627 O O . THR A 1 82 ? 31.377 3.770 -15.475 1.00 61.50 82 THR A O 1
ATOM 630 N N . THR A 1 83 ? 32.254 2.493 -17.126 1.00 59.84 83 THR A N 1
ATOM 631 C CA . THR A 1 83 ? 32.575 1.204 -16.485 1.00 59.84 83 THR A CA 1
ATOM 632 C C . THR A 1 83 ? 32.541 1.159 -14.954 1.00 59.84 83 THR A C 1
ATOM 634 O O . THR A 1 83 ? 33.399 1.756 -14.303 1.00 59.84 83 THR A O 1
ATOM 637 N N . GLY A 1 84 ? 31.651 0.322 -14.410 1.00 56.91 84 GLY A N 1
ATOM 638 C CA . GLY A 1 84 ? 31.764 -0.194 -13.042 1.00 56.91 84 GLY A CA 1
ATOM 639 C C . GLY A 1 84 ? 30.447 -0.281 -12.278 1.00 56.91 84 GLY A C 1
ATOM 640 O O . GLY A 1 84 ? 30.320 0.365 -11.246 1.00 56.91 84 GLY A O 1
ATOM 641 N N . ASP A 1 85 ? 29.487 -1.044 -12.809 1.00 63.28 85 ASP A N 1
ATOM 642 C CA . ASP A 1 85 ? 28.313 -1.625 -12.137 1.00 63.28 85 ASP A CA 1
ATOM 643 C C . ASP A 1 85 ? 27.758 -0.918 -10.881 1.00 63.28 85 ASP A C 1
ATOM 645 O O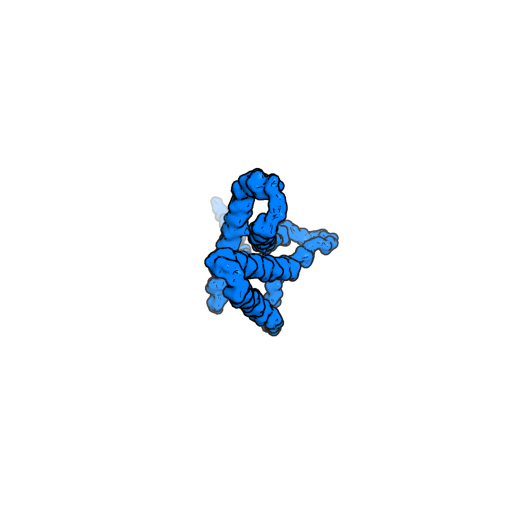 . ASP A 1 85 ? 27.927 -1.410 -9.760 1.00 63.28 85 ASP A O 1
ATOM 649 N N . PRO A 1 86 ? 26.968 0.159 -11.037 1.00 53.91 86 PRO A N 1
ATOM 650 C CA . PRO A 1 86 ? 26.058 0.576 -9.981 1.00 53.91 86 PRO A CA 1
ATOM 651 C C . PRO A 1 86 ? 24.602 0.612 -10.479 1.00 53.91 86 PRO A C 1
ATOM 653 O O . PRO A 1 86 ? 24.307 1.158 -11.535 1.00 53.91 86 PRO A O 1
ATOM 656 N N . LEU A 1 87 ? 23.683 0.090 -9.653 1.00 54.19 87 LEU A N 1
ATOM 657 C CA . LEU A 1 87 ? 22.214 0.280 -9.710 1.00 54.19 87 LEU A CA 1
ATOM 658 C C . LEU A 1 87 ? 21.366 -0.678 -10.575 1.00 54.19 87 LEU A C 1
ATOM 660 O O . LEU A 1 87 ? 20.235 -0.353 -10.920 1.00 54.19 87 LEU A O 1
ATOM 664 N N . LEU A 1 88 ? 21.819 -1.915 -10.815 1.00 52.28 88 LEU A N 1
ATOM 665 C CA . LEU A 1 88 ? 20.918 -3.017 -11.227 1.00 52.28 88 LEU A CA 1
ATOM 666 C C . LEU A 1 88 ? 20.106 -3.618 -10.052 1.00 52.28 88 LEU A C 1
ATOM 668 O O . LEU A 1 88 ? 19.252 -4.481 -10.254 1.00 52.28 88 LEU A O 1
ATOM 672 N N . LEU A 1 89 ? 20.327 -3.127 -8.826 1.00 56.09 89 LEU A N 1
ATOM 673 C CA . LEU A 1 89 ? 19.333 -3.168 -7.748 1.00 56.09 89 LEU A CA 1
ATOM 674 C C . LEU A 1 89 ? 18.195 -2.235 -8.209 1.00 56.09 89 LEU A C 1
ATOM 676 O O . LEU A 1 89 ? 18.389 -1.030 -8.285 1.00 56.09 89 LEU A O 1
ATOM 680 N N . SER A 1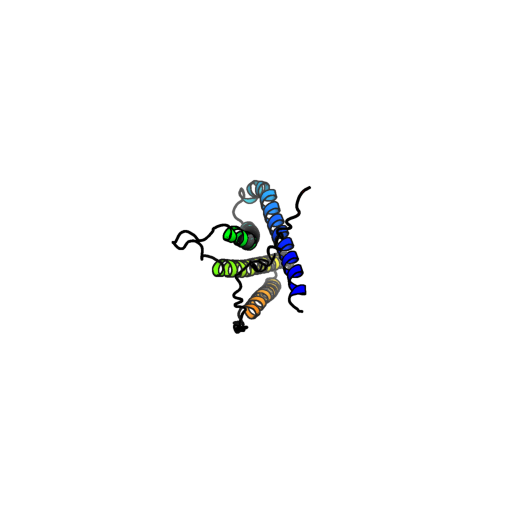 90 ? 16.995 -2.666 -8.585 1.00 60.31 90 SER A N 1
ATOM 681 C CA . SER A 1 90 ? 15.995 -3.076 -7.595 1.00 60.31 90 SER A CA 1
ATOM 682 C C . SER A 1 90 ? 14.630 -3.354 -8.249 1.00 60.31 90 SER A C 1
ATOM 684 O O . SER A 1 90 ? 13.615 -3.197 -7.589 1.00 60.31 90 SER A O 1
ATOM 686 N N . CYS A 1 91 ? 14.533 -3.724 -9.531 1.00 68.06 91 CYS A N 1
ATOM 687 C CA . CYS A 1 91 ? 13.207 -3.963 -10.133 1.00 68.06 91 CYS A CA 1
ATOM 688 C C . CYS A 1 91 ? 12.484 -5.158 -9.493 1.00 68.06 91 CYS A C 1
ATOM 690 O O . CYS A 1 91 ? 11.360 -5.011 -9.027 1.00 68.06 91 CYS A O 1
ATOM 692 N N . SER A 1 92 ? 13.175 -6.298 -9.366 1.00 74.75 92 SER A N 1
ATOM 693 C CA . SER A 1 92 ? 12.647 -7.468 -8.644 1.00 74.75 92 SER A CA 1
ATOM 694 C C . SER A 1 92 ? 12.334 -7.128 -7.188 1.00 74.75 92 SER A C 1
ATOM 696 O O . SER A 1 92 ? 11.290 -7.495 -6.672 1.00 74.75 92 SER A O 1
ATOM 698 N N . PHE A 1 93 ? 13.219 -6.370 -6.538 1.00 79.94 93 PHE A N 1
ATOM 699 C CA . PHE A 1 93 ? 13.050 -5.996 -5.138 1.00 79.94 93 PHE A CA 1
ATOM 700 C C . PHE A 1 93 ? 11.870 -5.040 -4.918 1.00 79.94 93 PHE A C 1
ATOM 702 O O . PHE A 1 93 ? 11.162 -5.156 -3.924 1.00 79.94 93 PHE A O 1
ATOM 709 N N . ALA A 1 94 ? 11.646 -4.098 -5.836 1.00 75.44 94 ALA A N 1
ATOM 710 C CA . ALA A 1 94 ? 10.547 -3.149 -5.752 1.00 75.44 94 ALA A CA 1
ATOM 711 C C . ALA A 1 94 ? 9.198 -3.817 -6.048 1.00 75.44 94 ALA A C 1
ATOM 713 O O . ALA A 1 94 ? 8.211 -3.488 -5.396 1.00 75.44 94 ALA A O 1
ATOM 714 N N . GLU A 1 95 ? 9.160 -4.775 -6.977 1.00 78.06 95 GLU A N 1
ATOM 715 C CA . GLU A 1 95 ? 7.974 -5.598 -7.231 1.00 78.06 95 GLU A CA 1
ATOM 716 C C . GLU A 1 95 ? 7.637 -6.479 -6.021 1.00 78.06 95 GLU A C 1
ATOM 718 O O . GLU A 1 95 ? 6.494 -6.480 -5.558 1.00 78.06 95 GLU A O 1
ATOM 723 N N . ASP A 1 96 ? 8.643 -7.137 -5.438 1.00 83.06 96 ASP A N 1
ATOM 724 C CA . ASP A 1 96 ? 8.479 -7.923 -4.213 1.00 83.06 96 ASP A CA 1
ATOM 725 C C . ASP A 1 96 ? 8.001 -7.044 -3.047 1.00 83.06 96 ASP A C 1
ATOM 727 O O . ASP A 1 96 ? 7.055 -7.400 -2.346 1.00 83.06 96 ASP A O 1
ATOM 731 N N . LEU A 1 97 ? 8.596 -5.860 -2.856 1.00 83.38 97 LEU A N 1
ATOM 732 C CA . LEU A 1 97 ? 8.170 -4.896 -1.835 1.00 83.38 97 LEU A CA 1
ATOM 733 C C . LEU A 1 97 ? 6.734 -4.429 -2.043 1.00 83.38 97 LEU A C 1
ATOM 735 O O . LEU A 1 97 ? 5.984 -4.333 -1.070 1.00 83.38 97 LEU A O 1
ATOM 739 N N . LEU A 1 98 ? 6.349 -4.133 -3.285 1.00 83.62 98 LEU A N 1
ATOM 740 C CA . LEU A 1 98 ? 4.994 -3.702 -3.602 1.00 83.62 98 LEU A CA 1
ATOM 741 C C . LEU A 1 98 ? 3.996 -4.816 -3.268 1.00 83.62 98 LEU A C 1
ATOM 743 O O . LEU A 1 98 ? 3.043 -4.569 -2.530 1.00 83.62 98 LEU A O 1
ATOM 747 N N . SER A 1 99 ? 4.273 -6.045 -3.707 1.00 84.62 99 SER A N 1
ATOM 748 C CA . SER A 1 99 ? 3.458 -7.229 -3.412 1.00 84.62 99 SER A CA 1
ATOM 749 C C . SER A 1 99 ? 3.320 -7.468 -1.904 1.00 84.62 99 SER A C 1
ATOM 751 O O . SER A 1 99 ? 2.212 -7.601 -1.377 1.00 84.62 99 SER A O 1
ATOM 753 N N . VAL A 1 100 ? 4.434 -7.426 -1.168 1.00 86.56 100 VAL A N 1
ATOM 754 C CA . VAL A 1 100 ? 4.442 -7.582 0.294 1.00 86.56 100 VAL A CA 1
ATOM 755 C C . VAL A 1 100 ? 3.672 -6.450 0.978 1.00 86.56 100 VAL A C 1
ATOM 757 O O . VAL A 1 100 ? 2.916 -6.708 1.917 1.00 86.56 100 VAL A O 1
ATOM 760 N N . SER A 1 101 ? 3.818 -5.207 0.515 1.00 85.12 101 SER A N 1
ATOM 761 C CA . SER A 1 101 ? 3.106 -4.054 1.080 1.00 85.12 101 SER A CA 1
ATOM 762 C C . SER A 1 101 ? 1.592 -4.162 0.892 1.00 85.12 101 SER A C 1
ATOM 764 O O . SER A 1 101 ? 0.836 -3.873 1.819 1.00 85.12 101 SER A O 1
ATOM 766 N N . GLU A 1 102 ? 1.141 -4.660 -0.261 1.00 86.19 102 GLU A N 1
ATOM 767 C CA . GLU A 1 102 ? -0.274 -4.882 -0.545 1.00 86.19 102 GLU A CA 1
ATOM 768 C C . GLU A 1 102 ? -0.852 -5.986 0.349 1.00 86.19 102 GLU A C 1
ATOM 770 O O . GLU A 1 102 ? -1.922 -5.819 0.943 1.00 86.19 102 GLU A O 1
ATOM 775 N N . MET A 1 103 ? -0.122 -7.092 0.530 1.00 87.94 103 MET A N 1
ATOM 776 C CA . MET A 1 103 ? -0.514 -8.143 1.476 1.00 87.94 103 MET A CA 1
ATOM 777 C C . MET A 1 103 ? -0.603 -7.610 2.910 1.00 87.94 103 MET A C 1
ATOM 779 O O . MET A 1 103 ? -1.554 -7.930 3.627 1.00 87.94 103 MET A O 1
ATOM 783 N N . LEU A 1 104 ? 0.352 -6.771 3.320 1.00 87.56 104 LEU A N 1
ATOM 784 C CA . LEU A 1 104 ? 0.390 -6.184 4.657 1.00 87.56 104 LEU A CA 1
ATOM 785 C C . LEU A 1 104 ? -0.794 -5.239 4.899 1.00 87.56 104 LEU A C 1
ATOM 787 O O . LEU A 1 104 ? -1.445 -5.347 5.937 1.00 87.56 104 LEU A O 1
ATOM 791 N N . ILE A 1 105 ? -1.112 -4.351 3.952 1.00 87.88 105 ILE A N 1
ATOM 792 C CA . ILE A 1 105 ? -2.262 -3.438 4.063 1.00 87.88 105 ILE A CA 1
ATOM 793 C C . ILE A 1 105 ? -3.563 -4.227 4.164 1.00 87.88 105 ILE A C 1
ATOM 795 O O . ILE A 1 105 ? -4.354 -3.987 5.077 1.00 87.88 105 ILE A O 1
ATOM 799 N N . ASN A 1 106 ? -3.764 -5.207 3.279 1.00 88.62 106 ASN A N 1
ATOM 800 C CA . ASN A 1 106 ? -4.963 -6.041 3.301 1.00 88.62 106 ASN A CA 1
ATOM 801 C C . ASN A 1 106 ? -5.096 -6.806 4.626 1.00 88.62 106 ASN A C 1
ATOM 803 O O . ASN A 1 106 ? -6.190 -6.910 5.185 1.00 88.62 106 ASN A O 1
ATOM 807 N N . PHE A 1 107 ? -3.981 -7.298 5.169 1.00 90.12 107 PHE A N 1
ATOM 808 C CA . PHE A 1 107 ? -3.955 -7.954 6.472 1.00 90.12 107 PHE A CA 1
ATOM 809 C C . PHE A 1 107 ? -4.341 -7.000 7.606 1.00 90.12 107 PHE A C 1
ATOM 811 O O . PHE A 1 107 ? -5.231 -7.317 8.399 1.00 90.12 107 PHE A O 1
ATOM 818 N N . VAL A 1 108 ? -3.723 -5.819 7.677 1.00 88.31 108 VAL A N 1
ATOM 819 C CA . VAL A 1 108 ? -4.033 -4.831 8.721 1.00 88.31 108 VAL A CA 1
ATOM 820 C C . VAL A 1 108 ? -5.492 -4.379 8.624 1.00 88.31 108 VAL A C 1
ATOM 822 O O . VAL A 1 108 ? -6.176 -4.292 9.646 1.00 88.31 108 VAL A O 1
ATOM 825 N N . GLN A 1 109 ? -6.010 -4.191 7.409 1.00 89.62 109 GLN A N 1
ATOM 826 C CA . GLN A 1 109 ? -7.416 -3.878 7.174 1.00 89.62 109 GLN A CA 1
ATOM 827 C C . GLN A 1 109 ? -8.340 -4.997 7.674 1.00 89.62 109 GLN A C 1
ATOM 829 O O . GLN A 1 109 ? -9.324 -4.715 8.363 1.00 89.62 109 GLN A O 1
ATOM 834 N N . ALA A 1 110 ? -8.019 -6.264 7.399 1.00 92.44 110 ALA A N 1
ATOM 835 C CA . ALA A 1 110 ? -8.793 -7.406 7.888 1.00 92.44 110 ALA A CA 1
ATOM 836 C C . ALA A 1 110 ? -8.815 -7.477 9.425 1.00 92.44 110 ALA A C 1
ATOM 838 O O . ALA A 1 110 ? -9.875 -7.688 10.022 1.00 92.44 110 ALA A O 1
ATOM 839 N N . VAL A 1 111 ? -7.672 -7.243 10.081 1.00 91.12 111 VAL A N 1
ATOM 840 C CA . VAL A 1 111 ? -7.583 -7.177 11.551 1.00 91.12 111 VAL A CA 1
ATOM 841 C C . VAL A 1 111 ? -8.409 -6.012 12.095 1.00 91.12 111 VAL A C 1
ATOM 843 O O . VAL A 1 111 ? -9.152 -6.167 13.060 1.00 91.12 111 VAL A O 1
ATOM 846 N N . PHE A 1 112 ? -8.332 -4.837 11.477 1.00 89.31 112 PHE A N 1
ATOM 847 C CA . PHE A 1 112 ? -9.057 -3.665 11.955 1.00 89.31 112 PHE A CA 1
ATOM 848 C C . PHE A 1 112 ? -10.575 -3.838 11.861 1.00 89.31 112 PHE A C 1
ATOM 850 O O . PHE A 1 112 ? -11.306 -3.506 12.799 1.00 89.31 112 PHE A O 1
ATOM 857 N N . MET A 1 113 ? -11.052 -4.410 10.755 1.00 92.06 113 MET A N 1
ATOM 858 C CA . MET A 1 113 ? -12.467 -4.728 10.582 1.00 92.06 113 MET A CA 1
ATOM 859 C C . MET A 1 113 ? -12.933 -5.772 11.601 1.00 92.06 113 MET A C 1
ATOM 861 O O . MET A 1 113 ? -14.007 -5.613 12.185 1.00 92.06 113 MET A O 1
ATOM 865 N N . SER A 1 114 ? -12.118 -6.792 11.886 1.00 92.56 114 SER A N 1
ATOM 866 C CA . SER A 1 114 ? -12.468 -7.818 12.872 1.00 92.56 114 SER A CA 1
ATOM 867 C C . SER A 1 114 ? -12.536 -7.249 14.298 1.00 92.56 114 SER A C 1
ATOM 869 O O . SER A 1 114 ? -13.507 -7.508 15.013 1.00 92.56 114 SER A O 1
ATOM 871 N N . VAL A 1 115 ? -11.584 -6.394 14.690 1.00 90.31 115 VAL A N 1
ATOM 872 C CA . VAL A 1 115 ? -11.567 -5.715 15.999 1.00 90.31 115 VAL A CA 1
ATOM 873 C C . VAL A 1 115 ? -12.764 -4.777 16.158 1.00 90.31 115 VAL A C 1
ATOM 875 O O . VAL A 1 115 ? -13.412 -4.773 17.205 1.00 90.31 115 VAL A O 1
ATOM 878 N N . ARG A 1 116 ? -13.108 -4.006 15.120 1.00 89.69 116 ARG A N 1
ATOM 879 C CA . ARG A 1 116 ? -14.295 -3.136 15.144 1.00 89.69 116 ARG A CA 1
ATOM 880 C C . ARG A 1 116 ? -15.572 -3.936 15.362 1.00 89.69 116 ARG A C 1
ATOM 882 O O . ARG A 1 116 ? -16.385 -3.569 16.208 1.00 89.69 116 ARG A O 1
ATOM 889 N N . VAL A 1 117 ? -15.737 -5.045 14.645 1.00 94.19 117 VAL A N 1
ATOM 890 C CA . VAL A 1 117 ? -16.920 -5.893 14.822 1.00 94.19 117 VAL A CA 1
ATOM 891 C C . VAL A 1 117 ? -16.919 -6.585 16.181 1.00 94.19 117 VAL A C 1
ATOM 893 O O . VAL A 1 117 ? -17.980 -6.703 16.784 1.00 94.19 117 VAL A O 1
ATOM 896 N N . TYR A 1 118 ? -15.760 -6.961 16.724 1.00 94.19 118 TYR A N 1
ATOM 897 C CA . TYR A 1 118 ? -15.670 -7.501 18.084 1.00 94.19 118 TYR A CA 1
ATOM 898 C C . TYR A 1 118 ? -16.235 -6.530 19.132 1.00 94.19 118 TYR A C 1
ATOM 900 O O . TYR A 1 118 ? -17.027 -6.928 19.991 1.00 94.19 118 TYR A O 1
ATOM 908 N N . ALA A 1 119 ? -15.870 -5.248 19.022 1.00 92.19 119 ALA A N 1
ATOM 909 C CA . ALA A 1 119 ? -16.363 -4.201 19.910 1.00 92.19 119 ALA A CA 1
ATOM 910 C C . ALA A 1 119 ? -17.877 -3.974 19.749 1.00 92.19 119 ALA A C 1
ATOM 912 O O . ALA A 1 119 ? -18.589 -3.877 20.747 1.00 92.19 119 ALA A O 1
ATOM 913 N N . LEU A 1 120 ? -18.381 -3.946 18.509 1.00 94.50 120 LEU A N 1
ATOM 914 C CA . LEU A 1 120 ? -19.812 -3.757 18.227 1.00 94.50 120 LEU A CA 1
ATOM 915 C C . LEU A 1 120 ? -20.668 -4.972 18.608 1.00 94.50 120 LEU A C 1
ATOM 917 O O . LEU A 1 120 ? -21.819 -4.819 19.001 1.00 94.50 120 LEU A O 1
ATOM 921 N N . SER A 1 121 ? -20.111 -6.179 18.526 1.00 94.25 121 SER A N 1
ATOM 922 C CA . SER A 1 121 ? -20.821 -7.432 18.795 1.00 94.25 121 SER A CA 1
ATOM 923 C C . SER A 1 121 ? -20.905 -7.780 20.288 1.00 94.25 121 SER A C 1
ATOM 925 O O . SER A 1 121 ? -21.275 -8.905 20.630 1.00 94.25 121 SER A O 1
ATOM 927 N N . GLY A 1 122 ? -20.526 -6.864 21.185 1.00 93.56 122 GLY A N 1
ATOM 928 C CA . GLY A 1 122 ? -20.556 -7.097 22.631 1.00 93.56 122 GLY A CA 1
ATOM 929 C C . GLY A 1 122 ? -19.586 -8.190 23.094 1.00 93.56 122 GLY A C 1
ATOM 930 O O . GLY A 1 122 ? -19.897 -8.926 24.026 1.00 93.56 122 GLY A O 1
ATOM 931 N N . GLY A 1 123 ? -18.435 -8.342 22.426 1.00 91.75 123 GLY A N 1
ATOM 932 C CA . GLY A 1 123 ? -17.400 -9.309 22.811 1.00 91.75 123 GLY A CA 1
ATOM 933 C C . GLY A 1 123 ? -17.623 -10.745 22.322 1.00 91.75 123 GLY A C 1
ATOM 934 O O . GLY A 1 123 ? -16.949 -11.670 22.777 1.00 91.75 123 GLY A O 1
ATOM 935 N N . GLN A 1 124 ? -18.547 -10.978 21.386 1.00 94.19 124 GLN A N 1
ATOM 936 C CA . GLN A 1 124 ? -18.748 -12.314 20.819 1.00 94.19 124 GLN A CA 1
ATOM 937 C C . GLN A 1 124 ? -17.643 -12.676 19.812 1.00 94.19 124 GLN A C 1
ATOM 939 O O . GLN A 1 124 ? -17.700 -12.313 18.638 1.00 94.19 124 GLN A O 1
ATOM 944 N N . LEU A 1 125 ? -16.666 -13.478 20.251 1.00 94.88 125 LEU A N 1
ATOM 945 C CA . LEU A 1 125 ? -15.525 -13.911 19.427 1.00 94.88 125 LEU A CA 1
ATOM 946 C C . LEU A 1 125 ? -15.917 -14.654 18.137 1.00 94.88 125 LEU A C 1
ATOM 948 O O . LEU A 1 125 ? -15.185 -14.588 17.152 1.00 94.88 125 LEU A O 1
ATOM 952 N N . ARG A 1 126 ? -17.063 -15.350 18.107 1.00 95.88 126 ARG A N 1
ATOM 953 C CA . ARG A 1 126 ? -17.467 -16.173 16.951 1.00 95.88 126 ARG A CA 1
ATOM 954 C C . ARG A 1 126 ? -17.600 -15.353 15.665 1.00 95.88 126 ARG A C 1
ATOM 956 O O . ARG A 1 126 ? -17.074 -15.762 14.636 1.00 95.88 126 ARG A O 1
ATOM 963 N N . MET A 1 127 ? -18.248 -14.189 15.730 1.00 94.19 127 MET A N 1
ATOM 964 C CA . MET A 1 127 ? -18.442 -13.331 14.555 1.00 94.19 127 MET A CA 1
ATOM 965 C C . MET A 1 127 ? -17.124 -12.713 14.080 1.00 94.19 127 MET A C 1
ATOM 967 O O . MET A 1 127 ? -16.850 -12.666 12.883 1.00 94.19 127 MET A O 1
ATOM 971 N N . THR A 1 128 ? -16.269 -12.311 15.021 1.00 94.12 128 THR A N 1
ATOM 972 C CA . THR A 1 128 ? -14.933 -11.773 14.735 1.00 94.12 128 THR A CA 1
ATOM 973 C C . THR A 1 128 ? -14.063 -12.770 13.981 1.00 94.12 128 THR A C 1
ATOM 975 O O . THR A 1 128 ? -13.434 -12.402 12.992 1.00 94.12 128 THR A O 1
ATOM 978 N N . VAL A 1 129 ? -14.054 -14.035 14.412 1.00 95.81 129 VAL A N 1
ATOM 979 C CA . VAL A 1 129 ? -13.267 -15.097 13.769 1.00 95.81 129 VAL A CA 1
ATOM 980 C C . VAL A 1 129 ? -13.754 -15.349 12.341 1.00 95.81 129 VAL A C 1
ATOM 982 O O . VAL A 1 129 ? -12.935 -15.424 11.429 1.00 95.81 129 VAL A O 1
ATOM 985 N N . VAL A 1 130 ? -15.072 -15.416 12.121 1.00 96.12 130 VAL A N 1
ATOM 986 C CA . VAL A 1 130 ? -15.645 -15.618 10.778 1.00 96.12 130 VAL A CA 1
ATOM 987 C C . VAL A 1 130 ? -15.258 -14.480 9.832 1.00 96.12 130 VAL A C 1
ATOM 989 O O . VAL A 1 130 ? -14.794 -14.738 8.723 1.00 96.12 130 VAL A O 1
ATOM 992 N N . LEU A 1 131 ? -15.382 -13.225 10.272 1.00 94.06 131 LEU A N 1
ATOM 993 C CA . LEU A 1 131 ? -15.012 -12.064 9.456 1.00 94.06 131 LEU A CA 1
ATOM 994 C C . LEU A 1 131 ? -13.513 -11.990 9.179 1.00 94.06 131 LEU A C 1
ATOM 996 O O . LEU A 1 131 ? -13.110 -11.603 8.084 1.00 94.06 131 LEU A O 1
ATOM 1000 N N . PHE A 1 132 ? -12.688 -12.382 10.146 1.00 94.19 132 PHE A N 1
ATOM 1001 C CA . PHE A 1 132 ? -11.247 -12.429 9.958 1.00 94.19 132 PHE A CA 1
ATOM 1002 C C . PHE A 1 132 ? -10.845 -13.479 8.912 1.00 94.19 132 PHE A C 1
ATOM 1004 O O . PHE A 1 132 ? -10.078 -13.167 8.005 1.00 94.19 132 PHE A O 1
ATOM 1011 N N . ILE A 1 133 ? -11.416 -14.688 8.973 1.00 95.50 133 ILE A N 1
ATOM 1012 C CA . ILE A 1 133 ? -11.190 -15.740 7.965 1.00 95.50 133 ILE A CA 1
ATOM 1013 C C . ILE A 1 133 ? -11.651 -15.269 6.580 1.00 95.50 133 ILE A C 1
ATOM 1015 O O . ILE A 1 133 ? -10.946 -15.464 5.588 1.00 95.50 133 ILE A O 1
ATOM 1019 N N . PHE A 1 134 ? -12.806 -14.606 6.505 1.00 94.56 134 PHE A N 1
ATOM 1020 C CA . PHE A 1 134 ? -13.310 -14.051 5.251 1.00 94.56 134 PHE A CA 1
ATOM 1021 C C . PHE A 1 134 ? -12.359 -12.988 4.675 1.00 94.56 134 PHE A C 1
ATOM 1023 O O . PHE A 1 134 ? -12.042 -13.029 3.488 1.00 94.56 134 PHE A O 1
ATOM 1030 N N . GLY A 1 135 ? -11.817 -12.102 5.519 1.00 92.00 135 GLY A N 1
ATOM 1031 C CA . GLY A 1 135 ? -10.796 -11.126 5.122 1.00 92.00 135 GLY A CA 1
ATOM 1032 C C . GLY A 1 135 ? -9.497 -11.774 4.628 1.00 92.00 135 GLY A C 1
ATOM 1033 O O . GLY A 1 135 ? -8.980 -11.395 3.580 1.00 92.00 135 GLY A O 1
ATOM 1034 N N . LEU A 1 136 ? -9.006 -12.808 5.322 1.00 92.38 136 LEU A N 1
ATOM 1035 C CA . LEU A 1 136 ? -7.817 -13.567 4.907 1.00 92.38 136 LEU A CA 1
ATOM 1036 C C . LEU A 1 136 ? -8.010 -14.292 3.569 1.00 92.38 136 LEU A C 1
ATOM 1038 O O . LEU A 1 136 ? -7.063 -14.422 2.795 1.00 92.38 136 LEU A O 1
ATOM 1042 N N . THR A 1 137 ? -9.231 -14.739 3.274 1.00 92.56 137 THR A N 1
ATOM 1043 C CA . THR A 1 137 ? -9.551 -15.410 2.004 1.00 92.56 137 THR A CA 1
ATOM 1044 C C . THR A 1 137 ? -9.318 -14.479 0.808 1.00 92.56 137 THR A C 1
ATOM 1046 O O . THR A 1 137 ? -8.849 -14.932 -0.237 1.00 92.56 137 THR A O 1
ATOM 1049 N N . GLY A 1 138 ? -9.558 -13.171 0.968 1.00 87.00 138 GLY A N 1
ATOM 1050 C CA . GLY A 1 138 ? -9.225 -12.166 -0.047 1.00 87.00 138 GLY A CA 1
ATOM 1051 C C . GLY A 1 138 ? -7.728 -12.127 -0.362 1.00 87.00 138 GLY A C 1
ATOM 1052 O O . GLY A 1 138 ? -7.348 -12.174 -1.526 1.00 87.00 138 GLY A O 1
ATOM 1053 N N . ILE A 1 139 ? -6.879 -12.163 0.669 1.00 88.12 139 ILE A N 1
ATOM 1054 C CA . ILE A 1 139 ? -5.411 -12.140 0.530 1.00 88.12 139 ILE A CA 1
ATOM 1055 C C . ILE A 1 139 ? -4.906 -13.387 -0.208 1.00 88.12 139 ILE A C 1
ATOM 1057 O O . ILE A 1 139 ? -4.072 -13.296 -1.109 1.00 88.12 139 ILE A O 1
ATOM 1061 N N . LEU A 1 140 ? -5.441 -14.559 0.149 1.00 86.94 140 LEU A N 1
ATOM 1062 C CA . LEU A 1 140 ? -5.097 -15.828 -0.501 1.00 86.94 140 LEU A CA 1
ATOM 1063 C C . LEU A 1 140 ? -5.561 -15.873 -1.963 1.00 86.94 140 LEU A C 1
ATOM 1065 O O . LEU A 1 140 ? -4.898 -16.466 -2.811 1.00 86.94 140 LEU A O 1
ATOM 1069 N N . SER A 1 141 ? -6.684 -15.227 -2.278 1.00 86.56 141 SER A N 1
ATOM 1070 C CA . SER A 1 141 ? -7.172 -15.147 -3.656 1.00 86.56 141 SER A CA 1
ATOM 1071 C C . SER A 1 141 ? -6.190 -14.364 -4.532 1.00 86.56 141 SER A C 1
ATOM 1073 O O . SER A 1 141 ? -5.827 -14.835 -5.610 1.00 86.56 141 SER A O 1
ATOM 1075 N N . SER A 1 142 ? -5.677 -13.236 -4.035 1.00 78.00 142 SER A N 1
ATOM 1076 C CA . SER A 1 142 ? -4.693 -12.409 -4.743 1.00 78.00 142 SER A CA 1
ATOM 1077 C C . SER A 1 142 ? -3.391 -13.163 -5.032 1.00 78.00 142 SER A C 1
ATOM 1079 O O . SER A 1 142 ? -2.874 -13.106 -6.148 1.00 78.00 142 SER A O 1
ATOM 1081 N N . SER A 1 143 ? -2.880 -13.936 -4.068 1.00 77.19 143 SER A N 1
ATOM 1082 C CA . SER A 1 143 ? -1.610 -14.659 -4.233 1.00 77.19 143 SER A CA 1
ATOM 1083 C C . SER A 1 143 ? -1.695 -15.819 -5.232 1.00 77.19 143 SER A C 1
ATOM 1085 O O . SER A 1 143 ? -0.735 -16.077 -5.959 1.00 77.19 143 SER A O 1
ATOM 1087 N N . THR A 1 144 ? -2.846 -16.491 -5.339 1.00 78.62 144 THR A N 1
ATOM 1088 C CA . THR A 1 144 ? -3.027 -17.604 -6.295 1.00 78.62 144 THR A CA 1
ATOM 1089 C C . THR A 1 144 ? -3.126 -17.158 -7.755 1.00 78.62 144 THR A C 1
ATOM 1091 O O . THR A 1 144 ? -2.776 -17.928 -8.652 1.00 78.62 144 THR A O 1
ATOM 1094 N N . ILE A 1 145 ? -3.573 -15.924 -8.005 1.00 71.75 145 ILE A N 1
ATOM 1095 C CA . ILE A 1 145 ? -3.689 -15.360 -9.357 1.00 71.75 145 ILE A CA 1
ATOM 1096 C C . ILE A 1 145 ? -2.325 -14.871 -9.853 1.00 71.75 145 ILE A C 1
ATOM 1098 O O . ILE A 1 145 ? -1.969 -15.119 -11.004 1.00 71.75 145 ILE A O 1
ATOM 1102 N N . VAL A 1 146 ? -1.545 -14.229 -8.980 1.00 64.06 146 VAL A N 1
ATOM 1103 C CA . VAL A 1 146 ? -0.226 -13.671 -9.323 1.00 64.06 146 VAL A CA 1
ATOM 1104 C C . VAL A 1 146 ? 0.857 -14.756 -9.394 1.00 64.06 146 VAL A C 1
ATOM 1106 O O . VAL A 1 146 ? 1.766 -14.669 -10.210 1.00 64.06 146 VAL A O 1
ATOM 1109 N N . GLY A 1 147 ? 0.742 -15.826 -8.601 1.00 52.22 147 GLY A N 1
ATOM 1110 C CA . GLY A 1 147 ? 1.757 -16.881 -8.509 1.00 52.22 147 GLY A CA 1
ATOM 1111 C C . GLY A 1 147 ? 1.773 -17.913 -9.641 1.00 52.22 147 GLY A C 1
ATOM 1112 O O . GLY A 1 147 ? 2.593 -18.832 -9.597 1.00 52.22 147 GLY A O 1
ATOM 1113 N N . ARG A 1 148 ? 0.893 -17.828 -10.650 1.00 46.34 148 ARG A N 1
ATOM 1114 C CA . ARG A 1 148 ? 1.052 -18.703 -11.819 1.00 46.34 148 ARG A CA 1
ATOM 1115 C C . ARG A 1 148 ? 2.232 -18.189 -12.638 1.00 46.34 148 ARG A C 1
ATOM 1117 O O . ARG A 1 148 ? 2.154 -17.048 -13.087 1.00 46.34 148 ARG A O 1
ATOM 1124 N N . PRO A 1 149 ? 3.284 -19.003 -12.874 1.00 53.59 149 PRO A N 1
ATOM 1125 C CA . PRO A 1 149 ? 4.325 -18.637 -13.818 1.00 53.59 149 PRO A CA 1
ATOM 1126 C C . PRO A 1 149 ? 3.617 -18.389 -15.142 1.00 53.59 149 PRO A C 1
ATOM 1128 O O . PRO A 1 149 ? 3.110 -19.324 -15.768 1.00 53.59 149 PRO A O 1
ATOM 1131 N N . GLN A 1 150 ? 3.488 -17.119 -15.527 1.00 50.31 150 GLN A N 1
ATOM 1132 C CA . GLN A 1 150 ? 3.069 -16.809 -16.875 1.00 50.31 150 GLN A CA 1
ATOM 1133 C C . GLN A 1 150 ? 4.141 -17.447 -17.739 1.00 50.31 150 GLN A C 1
ATOM 1135 O O . GLN A 1 150 ? 5.316 -17.098 -17.620 1.00 50.31 150 GLN A O 1
ATOM 1140 N N . ALA A 1 151 ? 3.755 -18.477 -18.501 1.00 48.00 151 ALA A N 1
ATOM 1141 C CA . ALA A 1 151 ? 4.628 -19.043 -19.508 1.00 48.00 151 ALA A CA 1
ATOM 1142 C C . ALA A 1 151 ? 5.140 -17.842 -20.288 1.00 48.00 151 ALA A C 1
ATOM 1144 O O . ALA A 1 151 ? 4.322 -17.083 -20.810 1.00 48.00 151 ALA A O 1
ATOM 1145 N N . ALA A 1 152 ? 6.452 -17.606 -20.236 1.00 47.62 152 ALA A N 1
ATOM 1146 C CA . ALA A 1 152 ? 7.075 -16.546 -20.994 1.00 47.62 152 ALA A CA 1
ATOM 1147 C C . ALA A 1 152 ? 6.689 -16.823 -22.443 1.00 47.62 152 ALA A C 1
ATOM 1149 O O . ALA A 1 152 ? 7.187 -17.759 -23.066 1.00 47.62 152 ALA A O 1
ATOM 1150 N N . VAL A 1 153 ? 5.681 -16.106 -22.934 1.00 47.91 153 VAL A N 1
ATOM 1151 C CA . VAL A 1 153 ? 5.340 -16.146 -24.339 1.00 47.91 153 VAL A CA 1
ATOM 1152 C C . VAL A 1 153 ? 6.465 -15.345 -24.958 1.00 47.91 153 VAL A C 1
ATOM 1154 O O . VAL A 1 153 ? 6.405 -14.118 -24.998 1.00 47.91 153 VAL A O 1
ATOM 1157 N N . ASP A 1 154 ? 7.535 -16.048 -25.327 1.00 46.62 154 ASP A N 1
ATOM 1158 C CA . ASP A 1 154 ? 8.621 -15.515 -26.133 1.00 46.62 154 ASP A CA 1
ATOM 1159 C C . ASP A 1 154 ? 8.011 -15.124 -27.477 1.00 46.62 154 ASP A C 1
ATOM 1161 O O . ASP A 1 154 ? 7.962 -15.902 -28.429 1.00 46.62 154 ASP A O 1
ATOM 1165 N N . VAL A 1 155 ? 7.450 -13.917 -27.532 1.00 51.56 155 VAL A N 1
ATOM 1166 C CA . VAL A 1 155 ? 7.073 -13.274 -28.781 1.00 51.56 155 VAL A CA 1
ATOM 1167 C C . VAL A 1 155 ? 8.391 -12.835 -29.416 1.00 51.56 155 VAL A C 1
ATOM 1169 O O . VAL A 1 155 ? 9.062 -11.954 -28.864 1.00 51.56 155 VAL A O 1
ATOM 1172 N N . PRO A 1 156 ? 8.804 -13.430 -30.551 1.00 42.31 156 PRO A N 1
ATOM 1173 C CA . PRO A 1 156 ? 10.060 -13.077 -31.194 1.00 42.31 156 PRO A CA 1
ATOM 1174 C C . PRO A 1 156 ? 10.042 -11.585 -31.539 1.00 42.31 156 PRO A C 1
ATOM 1176 O O . PRO A 1 156 ? 9.194 -11.132 -32.306 1.00 42.31 156 PRO A O 1
ATOM 1179 N N . GLY A 1 157 ? 10.952 -10.819 -30.933 1.00 49.19 157 GLY A N 1
ATOM 1180 C CA . GLY A 1 157 ? 11.075 -9.371 -31.132 1.00 49.19 157 GLY A CA 1
ATOM 1181 C C . GLY A 1 157 ? 10.538 -8.486 -30.001 1.00 49.19 157 GLY A C 1
ATOM 1182 O O . GLY A 1 157 ? 10.731 -7.276 -30.070 1.00 49.19 157 GLY A O 1
ATOM 1183 N N . LEU A 1 158 ? 9.920 -9.044 -28.951 1.00 42.66 158 LEU A N 1
ATOM 1184 C CA . LEU A 1 158 ? 9.462 -8.288 -27.776 1.00 42.66 158 LEU A CA 1
ATOM 1185 C C . LEU A 1 158 ? 9.755 -9.067 -26.486 1.00 42.66 158 LEU A C 1
ATOM 1187 O O . LEU A 1 158 ? 8.904 -9.780 -25.959 1.00 42.66 158 LEU A O 1
ATOM 1191 N N . ALA A 1 159 ? 10.970 -8.908 -25.960 1.00 39.28 159 ALA A N 1
ATOM 1192 C CA . ALA A 1 159 ? 11.321 -9.378 -24.624 1.00 39.28 159 ALA A CA 1
ATOM 1193 C C . ALA A 1 159 ? 10.659 -8.473 -23.569 1.00 39.28 159 ALA A C 1
ATOM 1195 O O . ALA A 1 159 ? 11.275 -7.550 -23.041 1.00 39.28 159 ALA A O 1
ATOM 1196 N N . PHE A 1 160 ? 9.387 -8.719 -23.259 1.00 41.41 160 PHE A N 1
ATOM 1197 C CA . PHE A 1 160 ? 8.767 -8.159 -22.063 1.00 41.41 160 PHE A CA 1
ATOM 1198 C C . PHE A 1 160 ? 9.182 -8.999 -20.853 1.00 41.41 160 PHE A C 1
ATOM 1200 O O . PHE A 1 160 ? 8.500 -9.946 -20.473 1.00 41.41 160 PHE A O 1
ATOM 1207 N N . ARG A 1 161 ? 10.280 -8.625 -20.195 1.00 39.78 161 ARG A N 1
ATOM 1208 C CA . ARG A 1 161 ? 10.263 -8.667 -18.730 1.00 39.78 161 ARG A CA 1
ATOM 1209 C C . ARG A 1 161 ? 9.740 -7.318 -18.280 1.00 39.78 161 ARG A C 1
ATOM 1211 O O . ARG A 1 161 ? 10.304 -6.309 -18.650 1.00 39.78 161 ARG A O 1
ATOM 1218 N N . VAL A 1 162 ? 8.657 -7.277 -17.524 1.00 50.25 162 VAL A N 1
ATOM 1219 C CA . VAL A 1 162 ? 8.351 -6.131 -16.660 1.00 50.25 162 VAL A CA 1
ATOM 1220 C C . VAL A 1 162 ? 9.464 -6.147 -15.599 1.00 50.25 162 VAL A C 1
ATOM 1222 O O . VAL A 1 162 ? 9.603 -7.158 -14.927 1.00 50.25 162 VAL A O 1
ATOM 1225 N N . CYS A 1 163 ? 10.395 -5.208 -15.421 1.00 52.47 163 CYS A N 1
ATOM 1226 C CA . CYS A 1 163 ? 10.766 -3.928 -16.039 1.00 52.47 163 CYS A CA 1
ATOM 1227 C C . CYS A 1 163 ? 11.463 -4.022 -17.419 1.00 52.47 163 CYS A C 1
ATOM 1229 O O . CYS A 1 163 ? 12.490 -4.695 -17.535 1.00 52.47 163 CYS A O 1
ATOM 1231 N N . PRO A 1 164 ? 10.990 -3.256 -18.425 1.00 49.16 164 PRO A N 1
ATOM 1232 C CA . PRO A 1 164 ? 11.401 -1.857 -18.528 1.00 49.16 164 PRO A CA 1
ATOM 1233 C C . PRO A 1 164 ? 10.207 -0.894 -18.521 1.00 49.16 164 PRO A C 1
ATOM 1235 O O . PRO A 1 164 ? 9.256 -1.027 -19.289 1.00 49.16 164 PRO A O 1
ATOM 1238 N N . LEU A 1 165 ? 10.297 0.125 -17.668 1.00 45.28 165 LEU A N 1
ATOM 1239 C CA . LEU A 1 165 ? 9.379 1.260 -17.626 1.00 45.28 165 LEU A CA 1
ATOM 1240 C C . LEU A 1 165 ? 9.986 2.444 -18.395 1.00 45.28 165 LEU A C 1
ATOM 1242 O O . LEU A 1 165 ? 10.240 3.496 -17.825 1.00 45.28 165 LEU A O 1
ATOM 1246 N N . LEU A 1 166 ? 10.277 2.247 -19.680 1.00 41.59 166 LEU A N 1
ATOM 1247 C CA . LEU A 1 166 ? 10.432 3.329 -20.653 1.00 41.59 166 LEU A CA 1
ATOM 1248 C C . LEU A 1 166 ? 10.337 2.706 -22.053 1.00 41.59 166 LEU A C 1
ATOM 1250 O O . LEU A 1 166 ? 11.240 1.958 -22.437 1.00 41.59 166 LEU A O 1
ATOM 1254 N N . PRO A 1 167 ? 9.284 2.968 -22.849 1.00 44.03 167 PRO A N 1
ATOM 1255 C CA . PRO A 1 167 ? 9.441 2.851 -24.283 1.00 44.03 167 PRO A CA 1
ATOM 1256 C C . PRO A 1 167 ? 10.458 3.930 -24.653 1.00 44.03 167 PRO A C 1
ATOM 1258 O O . PRO A 1 167 ? 10.122 5.112 -24.706 1.00 44.03 167 PRO A O 1
ATOM 1261 N N . LEU A 1 168 ? 11.719 3.530 -24.842 1.00 43.19 168 LEU A N 1
ATOM 1262 C CA . LEU A 1 168 ? 12.644 4.297 -25.662 1.00 43.19 168 LEU A CA 1
ATOM 1263 C C . LEU A 1 168 ? 11.865 4.615 -26.933 1.00 43.19 168 LEU A C 1
ATOM 1265 O O . LEU A 1 168 ? 11.485 3.713 -27.683 1.00 43.19 168 LEU A O 1
ATOM 1269 N N . ILE A 1 169 ? 11.531 5.897 -27.081 1.00 47.50 169 ILE A N 1
ATOM 1270 C CA . ILE A 1 169 ? 11.026 6.479 -28.314 1.00 47.50 169 ILE A CA 1
ATOM 1271 C C . ILE A 1 169 ? 11.890 5.852 -29.405 1.00 47.50 169 ILE A C 1
ATOM 1273 O O . ILE A 1 169 ? 13.112 5.980 -29.312 1.00 47.50 169 ILE A O 1
ATOM 1277 N N . PRO A 1 170 ? 11.323 5.098 -30.362 1.00 45.59 170 PRO A N 1
ATOM 1278 C CA . PRO A 1 170 ? 12.146 4.508 -31.394 1.00 45.59 170 PRO A CA 1
ATOM 1279 C C . PRO A 1 170 ? 12.886 5.662 -32.064 1.00 45.59 170 PRO A C 1
ATOM 1281 O O . PRO A 1 170 ? 12.248 6.544 -32.643 1.00 45.59 170 PRO A O 1
ATOM 1284 N N . GLU A 1 171 ? 14.217 5.671 -31.945 1.00 50.25 171 GLU A N 1
ATOM 1285 C CA . GLU A 1 171 ? 15.141 6.505 -32.715 1.00 50.25 171 GLU A CA 1
ATOM 1286 C C . GLU A 1 171 ? 15.000 6.153 -34.204 1.00 50.25 171 GLU A C 1
ATOM 1288 O O . GLU A 1 171 ? 15.858 5.562 -34.848 1.00 50.25 171 GLU A O 1
ATOM 1293 N N . THR A 1 172 ? 13.849 6.480 -34.773 1.00 50.34 172 THR A N 1
ATOM 1294 C CA . THR A 1 172 ? 13.536 6.347 -36.191 1.00 50.34 172 THR A CA 1
ATOM 1295 C C . THR A 1 172 ? 12.824 7.613 -36.643 1.00 50.34 172 THR A C 1
ATOM 1297 O O . THR A 1 172 ? 11.789 7.588 -37.294 1.00 50.34 172 THR A O 1
ATOM 1300 N N . PHE A 1 173 ? 13.410 8.760 -36.303 1.00 49.62 173 PHE A N 1
ATOM 1301 C CA . PHE A 1 173 ? 13.235 9.977 -37.093 1.00 49.62 173 PHE A CA 1
ATOM 1302 C C . PHE A 1 173 ? 14.575 10.514 -37.604 1.00 49.62 173 PHE A C 1
ATOM 1304 O O . PHE A 1 173 ? 14.718 11.697 -37.891 1.00 49.62 173 PHE A O 1
ATOM 1311 N N . ASN A 1 174 ? 15.550 9.622 -37.813 1.00 49.38 174 ASN A N 1
ATOM 1312 C CA . ASN A 1 174 ? 16.680 9.910 -38.689 1.00 49.38 174 ASN A CA 1
ATOM 1313 C C . ASN A 1 174 ? 16.232 9.688 -40.144 1.00 49.38 174 ASN A C 1
ATOM 1315 O O . ASN A 1 174 ? 16.524 8.683 -40.786 1.00 49.38 174 ASN A O 1
ATOM 1319 N N . GLY A 1 175 ? 15.375 10.596 -40.603 1.00 48.19 175 GLY A N 1
ATOM 1320 C CA . GLY A 1 175 ? 14.704 10.523 -41.895 1.00 48.19 175 GLY A CA 1
ATOM 1321 C C . GLY A 1 175 ? 14.312 11.885 -42.457 1.00 48.19 175 GLY A C 1
ATOM 1322 O O . GLY A 1 175 ? 13.581 11.933 -43.439 1.00 48.19 175 GLY A O 1
ATOM 1323 N N . TYR A 1 176 ? 14.810 12.995 -41.902 1.00 50.88 176 TYR A N 1
ATOM 1324 C CA . TYR A 1 176 ? 14.930 14.213 -42.699 1.00 50.88 176 TYR A CA 1
ATOM 1325 C C . TYR A 1 176 ? 16.170 14.055 -43.566 1.00 50.88 176 TYR A C 1
ATOM 1327 O O . TYR A 1 176 ? 17.276 14.448 -43.208 1.00 50.88 176 TYR A O 1
ATOM 1335 N N . LYS A 1 177 ? 15.953 13.414 -44.720 1.00 48.41 177 LYS A N 1
ATOM 1336 C CA . LYS A 1 177 ? 16.795 13.578 -45.899 1.00 48.41 177 LYS A CA 1
ATOM 1337 C C . LYS A 1 177 ? 17.087 15.069 -46.015 1.00 48.41 177 LYS A C 1
ATOM 1339 O O . LYS A 1 177 ? 16.171 15.859 -46.243 1.00 48.41 177 LYS A O 1
ATOM 1344 N N . THR A 1 178 ? 18.349 15.420 -45.824 1.00 52.47 178 THR A N 1
ATOM 1345 C CA . THR A 1 178 ? 18.958 16.663 -46.268 1.00 52.47 178 THR A CA 1
ATOM 1346 C C . THR A 1 178 ? 18.570 16.829 -47.732 1.00 52.47 178 THR A C 1
ATOM 1348 O O . THR A 1 178 ? 19.150 16.202 -48.617 1.00 52.47 178 THR A O 1
ATOM 1351 N N . GLY A 1 179 ? 17.489 17.571 -47.968 1.00 50.16 179 GLY A N 1
ATOM 1352 C CA . GLY A 1 179 ? 17.112 18.014 -49.291 1.00 50.16 179 GLY A CA 1
ATOM 1353 C C . GLY A 1 179 ? 18.267 18.855 -49.791 1.00 50.16 179 GLY A C 1
ATOM 1354 O O . GLY A 1 179 ? 18.617 19.855 -49.168 1.00 50.16 179 GLY A O 1
ATOM 1355 N N . GLU A 1 180 ? 18.884 18.369 -50.860 1.00 51.84 180 GLU A N 1
ATOM 1356 C CA . GLU A 1 180 ? 19.818 19.083 -51.708 1.00 51.84 180 GLU A CA 1
ATOM 1357 C C . GLU A 1 180 ? 19.406 20.555 -51.816 1.00 51.84 180 GLU A C 1
ATOM 1359 O O . GLU A 1 180 ? 18.449 20.901 -52.513 1.00 51.84 180 GLU A O 1
ATOM 1364 N N . LEU A 1 181 ? 20.136 21.436 -51.126 1.00 53.59 181 LEU A N 1
ATOM 1365 C CA . LEU A 1 181 ? 20.161 22.844 -51.482 1.00 53.59 181 LEU A CA 1
ATOM 1366 C C . LEU A 1 181 ? 20.945 22.904 -52.793 1.00 53.59 181 LEU A C 1
ATOM 1368 O O . LEU A 1 181 ? 22.172 23.004 -52.814 1.00 53.59 181 LEU A O 1
ATOM 1372 N N . GLY A 1 182 ? 20.207 22.697 -53.882 1.00 50.41 182 GLY A N 1
ATOM 1373 C CA . GLY A 1 182 ? 20.702 22.761 -55.239 1.00 50.41 182 GLY A CA 1
ATOM 1374 C C . GLY A 1 182 ? 21.472 24.055 -55.448 1.00 50.41 182 GLY A C 1
ATOM 1375 O O . GLY A 1 182 ? 20.958 25.156 -55.243 1.00 50.41 182 GLY A O 1
ATOM 1376 N N . ALA A 1 183 ? 22.717 23.888 -55.877 1.00 55.06 183 ALA A N 1
ATOM 1377 C CA . ALA A 1 183 ? 23.512 24.913 -56.510 1.00 55.06 183 ALA A CA 1
ATOM 1378 C C . ALA A 1 183 ? 22.773 25.410 -57.765 1.00 55.06 183 ALA A C 1
ATOM 1380 O O . ALA A 1 183 ? 22.897 24.836 -58.843 1.00 55.06 183 ALA A O 1
ATOM 1381 N N . ALA A 1 184 ? 21.983 26.472 -57.624 1.00 54.81 184 ALA A N 1
ATOM 1382 C CA . ALA A 1 184 ? 21.483 27.242 -58.751 1.00 54.81 184 ALA A CA 1
ATOM 1383 C C . ALA A 1 184 ? 22.440 28.411 -59.002 1.00 54.81 184 ALA A C 1
ATOM 1385 O O . ALA A 1 184 ? 22.315 29.499 -58.444 1.00 54.81 184 ALA A O 1
ATOM 1386 N N . SER A 1 185 ? 23.428 28.137 -59.847 1.00 53.00 185 SER A N 1
ATOM 1387 C CA . SER A 1 185 ? 24.159 29.130 -60.621 1.00 53.00 185 SER A CA 1
ATOM 1388 C C . SER A 1 185 ? 23.187 29.940 -61.490 1.00 53.00 185 SER A C 1
ATOM 1390 O O . SER A 1 185 ? 22.567 29.374 -62.381 1.00 53.00 185 SER A O 1
ATOM 1392 N N . LEU A 1 186 ? 23.091 31.253 -61.275 1.00 54.94 186 LEU A N 1
ATOM 1393 C CA . LEU A 1 186 ? 22.615 32.245 -62.253 1.00 54.94 186 LEU A CA 1
ATOM 1394 C C . LEU A 1 186 ? 23.375 33.549 -61.948 1.00 54.94 186 LEU A C 1
ATOM 1396 O O . LEU A 1 186 ? 23.110 34.206 -60.950 1.00 54.94 186 LEU A O 1
ATOM 1400 N N . LEU A 1 187 ? 24.557 33.741 -62.537 1.00 57.06 187 LEU A N 1
ATOM 1401 C CA . LEU A 1 187 ? 24.779 34.513 -63.769 1.00 57.06 187 LEU A CA 1
ATOM 1402 C C . LEU A 1 187 ? 24.158 35.921 -63.737 1.00 57.06 187 LEU A C 1
ATOM 1404 O O . LEU A 1 187 ? 22.960 36.101 -63.936 1.00 57.06 187 LEU A O 1
ATOM 1408 N N . LEU A 1 188 ? 25.067 36.879 -63.516 1.00 53.00 188 LEU A N 1
ATOM 1409 C CA . LEU A 1 188 ? 25.047 38.278 -63.955 1.00 53.00 188 LEU A CA 1
ATOM 1410 C C . LEU A 1 188 ? 24.484 38.442 -65.379 1.00 53.00 188 LEU A C 1
ATOM 1412 O O . LEU A 1 188 ? 24.587 37.527 -66.204 1.00 53.00 188 LEU A O 1
ATOM 1416 N N . PRO A 1 189 ? 23.943 39.626 -65.684 1.00 64.94 189 PRO A N 1
ATOM 1417 C CA . PRO A 1 189 ? 24.791 40.689 -66.243 1.00 64.94 189 PRO A CA 1
ATOM 1418 C C . PRO A 1 189 ? 25.042 41.870 -65.299 1.00 64.94 189 PRO A C 1
ATOM 1420 O O . PRO A 1 189 ? 24.118 42.255 -64.550 1.00 64.94 189 PRO A O 1
#

Sequence (189 aa):
MSQIAMAPIYAANFMTSTASAGLVIYDIITTLSDEVHYIWRRQFSSVTLLFWLNRSALLLWAAAALYLSFGSAAASTVDSATTGDPLLLSCSFAEDLLSVSEMLINFVQAVFMSVRVYALSGGQLRMTVVLFIFGLTGILSSSTIVGRPQAAVDVPGLAFRVCPLLPLIPETFNGYKTGELGAASLLLP

pLDDT: mean 75.18, std 17.81, range [39.28, 96.12]

Organism: Ceriporiopsis subvermispora (strain B) (NCBI:txid914234)

Foldseek 3Di:
DVPVVVVVVVVVVLVVLLVLLVVLVVVCVVCVVVCCVPPVVDDDDPVSVLVVQLSVLSNQLSVLSVCVSCVLVVVPPPPPPDDDDDDPPDQPPSVVSNLVSVLSNLLSVQLVVLVVVCVVVVNDVPVSVVSSVVSVVVSVVVCVVVPDPPPQPPPPPDPDDPPDPDPPPPPPPPPPDPPPPDPDDDDDD